Protein AF-0000000075589492 (afdb_homodimer)

InterPro domains:
  IPR001387 Cro/C1-type, helix-turn-helix domain [PF01381] (31-61)
  IPR001387 Cro/C1-type, helix-turn-helix domain [PS50943] (31-60)
  IPR001387 Cro/C1-type, helix-turn-helix domain [cd00093] (25-60)
  IPR010982 Lambda repressor-like, DNA-binding domain superfamily [G3DSA:1.10.260.40] (24-136)
  IPR010982 Lambda repressor-like, DNA-binding domain superfamily [SSF47413] (14-67)

Secondary structure (DSSP, 8-state):
-HHHHHHHHHHHHHHHTPPPHHHHHHHHHHHHHHTT--HHHHHHHHTS-HHHHHHHHTT---BHHHHHHHHHHHHTTB-HHHHT-TT--TTT---B--HHHHHHHHHHHHHHHHHHHHHHHHHHHHHHHHHHHHHHHH-/-HHHHHHHHHHHHHHHTPPPHHHHHHHHHHHHHHTT--HHHHHHHHTS-HHHHHHHHTT---BHHHHHHHHHHHHTTB-HHHHT-TT--TTT---B--HHHHHHHHHHHHHHHHHHHHHHHHHHHHHHHHHHHHHHHH-

pLDDT: mean 76.6, std 16.93, range [49.41, 98.06]

Sequence (278 aa):
MANLNHKMELKKRKNITTFDQNEFGRRCETIRKKLCLTQTELARELGTTQHMISKIENGNPVLSKLLLSLLFFFSKSVSLDKFFDPNFDLLKDDIVTNTSSLNSIVKAKMKLLKEETDKILNDTRKNIAQQIDDATTLLMANLNHKMELKKRKNITTFDQNEFGRRCETIRKKLCLTQTELARELGTTQHMISKIENGNPVLSKLLLSLLFFFSKSVSLDKFFDPNFDLLKDDIVTNTSSLNSIVKAKMKLLKEETDKILNDTRKNIAQQIDDATTLL

Foldseek 3Di:
DVVVVVVVVCVVVVVVPDDQQQLLLCLLVLLCVVLVHDLQRLCVVQVHHSVVNVCSNRSHDDDVSSVVSSVVVSVVFFPVVLSRPPPNDSVPDPGGPDVPSSCVSVVVVVVVVVVVVVVVVVVVVVVVVVVVVVVVVVD/DVVVVVVVVCVVVVVVPDDQQQLLLCLLVLLCVLLVHDLQRLCVVQVHHSVVNVCSNRSHDDDVSSVVSSVVVSVVFFPVVLSPDPPNDSVPDPGGPDVPSSCVSVVVVVVVVVVVVVVVVVVVVVVVVVVVVVVVVVD

Nearest PDB structures (foldseek):
  4pu8-assembly1_B  TM=8.958E-01  e=2.833E-03  Shewanella oneidensis MR-1
  4pu7-assembly1_B  TM=9.104E-01  e=3.795E-03  Shewanella oneidensis MR-1
  4pu8-assembly1_A  TM=8.767E-01  e=3.185E-03  Shewanella oneidensis MR-1
  4pu4-assembly1_C  TM=9.138E-01  e=5.084E-03  Shewanella oneidensis MR-1
  3f52-assembly1_E  TM=8.425E-01  e=1.087E-02  Corynebacterium glutamicum

Organism: NCBI:txid702438

Radius of gyration: 27.84 Å; Cα contacts (8 Å, |Δi|>4): 252; chains: 2; bounding box: 39×127×44 Å

Structure (mmCIF, N/CA/C/O backbone):
data_AF-0000000075589492-model_v1
#
loop_
_entity.id
_entity.type
_entity.pdbx_description
1 polymer 'HTH cro/C1-type domain-containing protein'
#
loop_
_atom_site.group_PDB
_atom_site.id
_atom_site.type_symbol
_atom_site.label_atom_id
_atom_site.label_alt_id
_atom_site.label_comp_id
_atom_site.label_asym_id
_atom_site.label_entity_id
_atom_site.label_seq_id
_atom_site.pdbx_PDB_ins_code
_atom_site.Cartn_x
_atom_site.Cartn_y
_atom_site.Cartn_z
_atom_site.occupancy
_atom_site.B_iso_or_equiv
_atom_site.auth_seq_id
_atom_site.auth_comp_id
_atom_site.auth_asym_id
_atom_site.auth_atom_id
_atom_site.pdbx_PDB_model_num
ATOM 1 N N . MET A 1 1 ? -21.453 28.484 -7.238 1 50.84 1 MET A N 1
ATOM 2 C CA . MET A 1 1 ? -20.406 28.484 -8.258 1 50.84 1 MET A CA 1
ATOM 3 C C . MET A 1 1 ? -19.047 28.172 -7.637 1 50.84 1 MET A C 1
ATOM 5 O O . MET A 1 1 ? -18.219 27.484 -8.25 1 50.84 1 MET A O 1
ATOM 9 N N . ALA A 1 2 ? -18.75 28.75 -6.469 1 55.78 2 ALA A N 1
ATOM 10 C CA . ALA A 1 2 ? -17.5 28.547 -5.746 1 55.78 2 ALA A CA 1
ATOM 11 C C . ALA A 1 2 ? -17.344 27.078 -5.32 1 55.78 2 ALA A C 1
ATOM 13 O O . ALA A 1 2 ? -16.25 26.516 -5.395 1 55.78 2 ALA A O 1
ATOM 14 N N . ASN A 1 3 ? -18.391 26.469 -5.102 1 58.38 3 ASN A N 1
ATOM 15 C CA . ASN A 1 3 ? -18.406 25.094 -4.625 1 58.38 3 ASN A CA 1
ATOM 16 C C . ASN A 1 3 ? -18.078 24.109 -5.746 1 58.38 3 ASN A C 1
ATOM 18 O O . ASN A 1 3 ? -17.391 23.109 -5.52 1 58.38 3 ASN A O 1
ATOM 22 N N . LEU A 1 4 ? -18.609 24.562 -6.867 1 56.66 4 LEU A N 1
ATOM 23 C CA . LEU A 1 4 ? -18.344 23.719 -8.023 1 56.66 4 LEU A CA 1
ATOM 24 C C . LEU A 1 4 ? -16.859 23.766 -8.398 1 56.66 4 LEU A C 1
ATOM 26 O O . LEU A 1 4 ? -16.266 22.719 -8.711 1 56.66 4 LEU A O 1
ATOM 30 N N . ASN A 1 5 ? -16.344 24.938 -8.477 1 54.31 5 ASN A N 1
ATOM 31 C CA . ASN A 1 5 ? -14.922 25.125 -8.797 1 54.31 5 ASN A CA 1
ATOM 32 C C . ASN A 1 5 ? -14.023 24.406 -7.793 1 54.31 5 ASN A C 1
ATOM 34 O O . ASN A 1 5 ? -13.023 23.797 -8.18 1 54.31 5 ASN A O 1
ATOM 38 N N . HIS A 1 6 ? -14.477 24.562 -6.559 1 54.97 6 HIS A N 1
ATOM 39 C CA . HIS A 1 6 ? -13.742 23.859 -5.508 1 54.97 6 HIS A CA 1
ATOM 40 C C . HIS A 1 6 ? -13.82 22.344 -5.707 1 54.97 6 HIS A C 1
ATOM 42 O O . HIS A 1 6 ? -12.828 21.641 -5.52 1 54.97 6 HIS A O 1
ATOM 48 N N . LYS A 1 7 ? -14.969 22.062 -6.129 1 55.88 7 LYS A N 1
ATOM 49 C CA . LYS A 1 7 ? -15.18 20.641 -6.422 1 55.88 7 LYS A CA 1
ATOM 50 C C . LYS A 1 7 ? -14.336 20.203 -7.613 1 55.88 7 LYS A C 1
ATOM 52 O O . LYS A 1 7 ? -13.758 19.109 -7.598 1 55.88 7 LYS A O 1
ATOM 57 N N . MET A 1 8 ? -14.398 21.062 -8.617 1 54.97 8 MET A N 1
ATOM 58 C CA . MET A 1 8 ? -13.641 20.734 -9.82 1 54.97 8 MET A CA 1
ATOM 59 C C . MET A 1 8 ? -12.141 20.734 -9.539 1 54.97 8 MET A C 1
ATOM 61 O O . MET A 1 8 ? -11.406 19.906 -10.078 1 54.97 8 MET A O 1
ATOM 65 N N . GLU A 1 9 ? -11.688 21.656 -8.898 1 52.5 9 GLU A N 1
ATOM 66 C CA . GLU A 1 9 ? -10.273 21.734 -8.516 1 52.5 9 GLU A CA 1
ATOM 67 C C . GLU A 1 9 ? -9.875 20.547 -7.652 1 52.5 9 GLU A C 1
ATOM 69 O O . GLU A 1 9 ? -8.781 20 -7.812 1 52.5 9 GLU A O 1
ATOM 74 N N . LEU A 1 10 ? -10.75 20.266 -6.867 1 53.69 10 LEU A N 1
ATOM 75 C CA . LEU A 1 10 ? -10.531 19.094 -6.027 1 53.69 10 LEU A CA 1
ATOM 76 C C . LEU A 1 10 ? -10.43 17.828 -6.879 1 53.69 10 LEU A C 1
ATOM 78 O O . LEU A 1 10 ? -9.602 16.969 -6.605 1 53.69 10 LEU A O 1
ATOM 82 N N . LYS A 1 11 ? -11.445 17.969 -7.773 1 53.91 11 LYS A N 1
ATOM 83 C CA . LYS A 1 11 ? -11.438 16.828 -8.695 1 53.91 11 LYS A CA 1
ATOM 84 C C . LYS A 1 11 ? -10.102 16.719 -9.422 1 53.91 11 LYS A C 1
ATOM 86 O O . LYS A 1 11 ? -9.57 15.617 -9.586 1 53.91 11 LYS A O 1
ATOM 91 N N . LYS A 1 12 ? -9.672 17.75 -9.922 1 50.75 12 LYS A N 1
ATOM 92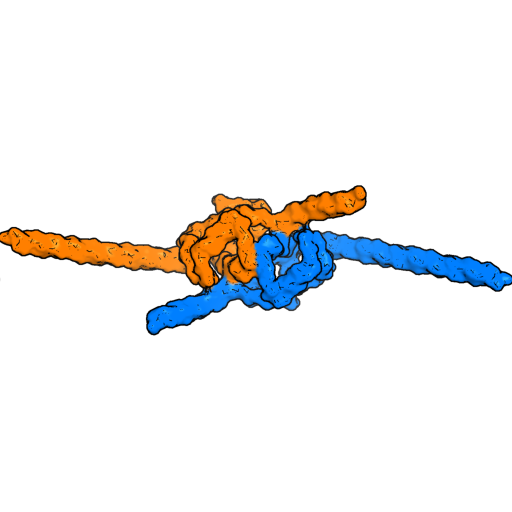 C CA . LYS A 1 12 ? -8.414 17.797 -10.664 1 50.75 12 LYS A CA 1
ATOM 93 C C . LYS A 1 12 ? -7.234 17.406 -9.773 1 50.75 12 LYS A C 1
ATOM 95 O O . LYS A 1 12 ? -6.27 16.797 -10.242 1 50.75 12 LYS A O 1
ATOM 100 N N . ARG A 1 13 ? -7.191 17.938 -8.711 1 49.84 13 ARG A N 1
ATOM 101 C CA . ARG A 1 13 ? -6.152 17.609 -7.742 1 49.84 13 ARG A CA 1
ATOM 102 C C . ARG A 1 13 ? -6.246 16.141 -7.332 1 49.84 13 ARG A C 1
ATOM 104 O O . ARG A 1 13 ? -5.234 15.516 -6.996 1 49.84 13 ARG A O 1
ATOM 111 N N . LYS A 1 14 ? -7.445 15.781 -7.254 1 53.47 14 LYS A N 1
ATOM 112 C CA . LYS A 1 14 ? -7.754 14.391 -6.941 1 53.47 14 LYS A CA 1
ATOM 113 C C . LYS A 1 14 ? -7.062 13.438 -7.918 1 53.47 14 LYS A C 1
ATOM 115 O O . LYS A 1 14 ? -6.566 12.383 -7.52 1 53.47 14 LYS A O 1
ATOM 120 N N . ASN A 1 15 ? -7.039 13.953 -9.227 1 54.28 15 ASN A N 1
ATOM 121 C CA . ASN A 1 15 ? -6.512 13.07 -10.266 1 54.28 15 ASN A CA 1
ATOM 122 C C . ASN A 1 15 ? -5 12.898 -10.133 1 54.28 15 ASN A C 1
ATOM 124 O O . ASN A 1 15 ? -4.461 11.836 -10.469 1 54.28 15 ASN A O 1
ATOM 128 N N . ILE A 1 16 ? -4.406 13.828 -9.523 1 55.94 16 ILE A N 1
ATOM 129 C CA . ILE A 1 16 ? -2.949 13.844 -9.586 1 55.94 16 ILE A CA 1
ATOM 130 C C . ILE A 1 16 ? -2.377 12.984 -8.461 1 55.94 16 ILE A C 1
ATOM 132 O O . ILE A 1 16 ? -1.359 12.312 -8.641 1 55.94 16 ILE A O 1
ATOM 136 N N . THR A 1 17 ? -3.166 12.812 -7.438 1 65.06 17 THR A N 1
ATOM 137 C CA . THR A 1 17 ? -2.561 12.133 -6.301 1 65.06 17 THR A CA 1
ATOM 138 C C . THR A 1 17 ? -3.121 10.719 -6.156 1 65.06 17 THR A C 1
ATOM 140 O O . THR A 1 17 ? -2.814 10.016 -5.191 1 65.06 17 THR A O 1
ATOM 143 N N . THR A 1 18 ? -3.842 10.398 -7.266 1 79.5 18 THR A N 1
ATOM 144 C CA . THR A 1 18 ? -4.453 9.086 -7.156 1 79.5 18 THR A CA 1
ATOM 145 C C . THR A 1 18 ? -3.672 8.055 -7.969 1 79.5 18 THR A C 1
ATOM 147 O O . THR A 1 18 ? -3.078 8.391 -8.992 1 79.5 18 THR A O 1
ATOM 150 N N . PHE A 1 19 ? -3.508 6.922 -7.461 1 85.06 19 PHE A N 1
ATOM 151 C CA . PHE A 1 19 ? -2.883 5.805 -8.156 1 85.06 19 PHE A CA 1
ATOM 152 C C . PHE A 1 19 ? -3.936 4.902 -8.789 1 85.06 19 PHE A C 1
ATOM 154 O O . PHE A 1 19 ? -4.863 4.453 -8.109 1 85.06 19 PHE A O 1
ATOM 161 N N . ASP A 1 20 ? -3.865 4.723 -10.094 1 89.81 20 ASP A N 1
ATOM 162 C CA . ASP A 1 20 ? -4.844 3.918 -10.82 1 89.81 20 ASP A CA 1
ATOM 163 C C . ASP A 1 20 ? -4.836 2.473 -10.328 1 89.81 20 ASP A C 1
ATOM 165 O O . ASP A 1 20 ? -3.822 1.778 -10.438 1 89.81 20 ASP A O 1
ATOM 169 N N . GLN A 1 21 ? -5.941 1.988 -9.891 1 93.5 21 GLN A N 1
ATOM 170 C CA . GLN A 1 21 ? -6.043 0.665 -9.289 1 93.5 21 GLN A CA 1
ATOM 171 C C . GLN A 1 21 ? -5.832 -0.432 -10.328 1 93.5 21 GLN A C 1
ATOM 173 O O . GLN A 1 21 ? -5.285 -1.491 -10.016 1 93.5 21 GLN A O 1
ATOM 178 N N . ASN A 1 22 ? -6.289 -0.177 -11.531 1 94.06 22 ASN A N 1
ATOM 179 C CA . ASN A 1 22 ? -6.074 -1.16 -12.586 1 94.06 22 ASN A CA 1
ATOM 180 C C . ASN A 1 22 ? -4.594 -1.308 -12.922 1 94.06 22 ASN A C 1
ATOM 182 O O . ASN A 1 22 ? -4.113 -2.42 -13.148 1 94.06 22 ASN A O 1
ATOM 186 N N . GLU A 1 23 ? -3.965 -0.166 -12.969 1 92.62 23 GLU A N 1
ATOM 187 C CA . GLU A 1 23 ? -2.523 -0.201 -13.203 1 92.62 23 GLU A CA 1
ATOM 188 C C . GLU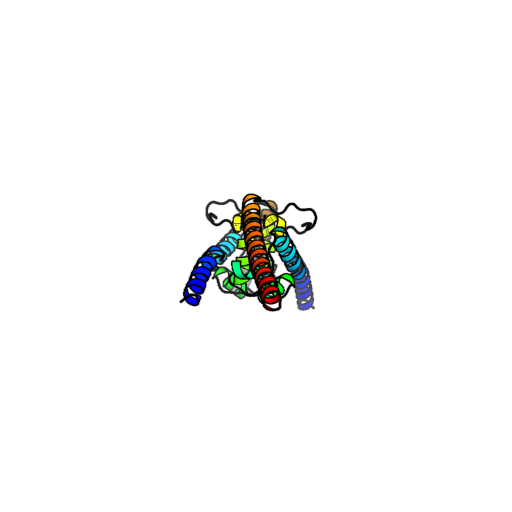 A 1 23 ? -1.801 -0.919 -12.062 1 92.62 23 GLU A C 1
ATOM 190 O O . GLU A 1 23 ? -0.9 -1.727 -12.305 1 92.62 23 GLU A O 1
ATOM 195 N N . PHE A 1 24 ? -2.221 -0.649 -10.906 1 95.06 24 PHE A N 1
ATOM 196 C CA . PHE A 1 24 ? -1.654 -1.33 -9.75 1 95.06 24 PHE A CA 1
ATOM 197 C C . PHE A 1 24 ? -1.825 -2.84 -9.867 1 95.06 24 PHE A C 1
ATOM 199 O O . PHE A 1 24 ? -0.879 -3.598 -9.641 1 95.06 24 PHE A O 1
ATOM 206 N N . GLY A 1 25 ? -3.008 -3.174 -10.195 1 96.56 25 GLY A N 1
ATOM 207 C CA . GLY A 1 25 ? -3.307 -4.59 -10.352 1 96.56 25 GLY A CA 1
ATOM 208 C C . GLY A 1 25 ? -2.441 -5.27 -11.398 1 96.56 25 GLY A C 1
ATOM 209 O O . GLY A 1 25 ? -1.928 -6.367 -11.164 1 96.56 25 GLY A O 1
ATOM 210 N N . ARG A 1 26 ? -2.264 -4.676 -12.508 1 93.56 26 ARG A N 1
ATOM 211 C CA . ARG A 1 26 ? -1.434 -5.219 -13.578 1 93.56 26 ARG A CA 1
ATOM 212 C C . ARG A 1 26 ? 0.012 -5.379 -13.125 1 93.56 26 ARG A C 1
ATOM 214 O O . ARG A 1 26 ? 0.662 -6.379 -13.438 1 93.56 26 ARG A O 1
ATOM 221 N N . ARG A 1 27 ? 0.459 -4.43 -12.398 1 93.62 27 ARG A N 1
ATOM 222 C CA . ARG A 1 27 ? 1.818 -4.504 -11.875 1 93.62 27 ARG A CA 1
ATOM 223 C C . ARG A 1 27 ? 1.968 -5.664 -10.898 1 93.62 27 ARG A C 1
ATOM 225 O O . ARG A 1 27 ? 2.977 -6.371 -10.914 1 93.62 27 ARG A O 1
ATOM 232 N N . CYS A 1 28 ? 0.964 -5.844 -10.062 1 96 28 CYS A N 1
ATOM 233 C CA . CYS A 1 28 ? 0.981 -6.953 -9.109 1 96 28 CYS A CA 1
ATOM 234 C C . CYS A 1 28 ? 1.054 -8.289 -9.844 1 96 28 CYS A C 1
ATOM 236 O O . CYS A 1 28 ? 1.83 -9.164 -9.461 1 96 28 CYS A O 1
ATOM 238 N N . GLU A 1 29 ? 0.257 -8.359 -10.852 1 94.56 29 GLU A N 1
ATOM 239 C CA . GLU A 1 29 ? 0.264 -9.578 -11.648 1 94.56 29 GLU A CA 1
ATOM 240 C C . GLU A 1 29 ? 1.639 -9.828 -12.266 1 94.56 29 GLU A C 1
ATOM 242 O O . GLU A 1 29 ? 2.148 -10.945 -12.227 1 94.56 29 GLU A O 1
ATOM 247 N N . THR A 1 30 ? 2.197 -8.836 -12.805 1 90.81 30 THR A N 1
ATOM 248 C CA . THR A 1 30 ? 3.508 -8.93 -13.438 1 90.81 30 THR A CA 1
ATOM 249 C C . THR A 1 30 ? 4.562 -9.398 -12.438 1 90.81 30 THR A C 1
ATOM 251 O O . THR A 1 30 ? 5.352 -10.297 -12.734 1 90.81 30 THR A O 1
ATOM 254 N N . ILE A 1 31 ? 4.57 -8.852 -11.281 1 90.5 31 ILE A N 1
ATOM 255 C CA . ILE A 1 31 ? 5.547 -9.203 -10.25 1 90.5 31 ILE A CA 1
ATOM 256 C C . ILE A 1 31 ? 5.328 -10.648 -9.805 1 90.5 31 ILE A C 1
ATOM 258 O O . ILE A 1 31 ? 6.289 -11.406 -9.664 1 90.5 31 ILE A O 1
ATOM 262 N N . ARG A 1 32 ? 4.043 -10.914 -9.539 1 92.81 32 ARG A N 1
ATOM 263 C CA . ARG A 1 32 ? 3.74 -12.281 -9.148 1 92.81 32 ARG A CA 1
ATOM 264 C C . ARG A 1 32 ? 4.316 -13.281 -10.148 1 92.81 32 ARG A C 1
ATOM 266 O O . ARG A 1 32 ? 4.945 -14.266 -9.758 1 92.81 32 ARG A O 1
ATOM 273 N N . LYS A 1 33 ? 4.078 -12.977 -11.422 1 90.25 33 LYS A N 1
ATOM 274 C CA . LYS A 1 33 ? 4.535 -13.859 -12.484 1 90.25 33 LYS A CA 1
ATOM 275 C C . LYS A 1 33 ? 6.062 -13.898 -12.555 1 90.25 33 LYS A C 1
ATOM 277 O O . LYS A 1 33 ? 6.652 -14.953 -12.773 1 90.25 33 LYS A O 1
ATOM 282 N N . LYS A 1 34 ? 6.691 -12.781 -12.406 1 84 34 LYS A N 1
ATOM 283 C CA . LYS A 1 34 ? 8.148 -12.711 -12.398 1 84 34 LYS A CA 1
ATOM 284 C C . LYS A 1 34 ? 8.727 -13.523 -11.242 1 84 34 LYS A C 1
ATOM 286 O O . LYS A 1 34 ? 9.828 -14.078 -11.359 1 84 34 LYS A O 1
ATOM 291 N N . LEU A 1 35 ? 7.977 -13.602 -10.18 1 85 35 LEU A N 1
ATOM 292 C CA . LEU A 1 35 ? 8.383 -14.391 -9.023 1 85 35 LEU A CA 1
ATOM 293 C C . LEU A 1 35 ? 7.984 -15.852 -9.18 1 85 35 LEU A C 1
ATOM 295 O O . LEU A 1 35 ? 8.125 -16.641 -8.25 1 85 35 LEU A O 1
ATOM 299 N N . CYS A 1 36 ? 7.305 -16.125 -10.344 1 88.19 36 CYS A N 1
ATOM 300 C CA . CYS A 1 36 ? 6.91 -17.469 -10.727 1 88.19 36 CYS A CA 1
ATOM 301 C C . CYS A 1 36 ? 5.867 -18.031 -9.766 1 88.19 36 CYS A C 1
ATOM 303 O O . CYS A 1 36 ? 5.91 -19.219 -9.414 1 88.19 36 CYS A O 1
ATOM 305 N N . LEU A 1 37 ? 5.02 -17.234 -9.328 1 89.62 37 LEU A N 1
ATOM 306 C CA . LEU A 1 37 ? 3.943 -17.641 -8.43 1 89.62 37 LEU A CA 1
ATOM 307 C C . LEU A 1 37 ? 2.604 -17.641 -9.156 1 89.62 37 LEU A C 1
ATOM 309 O O . LEU A 1 37 ? 2.328 -16.75 -9.961 1 89.62 37 LEU A O 1
ATOM 313 N N . THR A 1 38 ? 1.859 -18.641 -8.867 1 93.12 38 THR A N 1
ATOM 314 C CA . THR A 1 38 ? 0.452 -18.594 -9.25 1 93.12 38 THR A CA 1
ATOM 315 C C . THR A 1 38 ? -0.347 -17.734 -8.273 1 93.12 38 THR A C 1
ATOM 317 O O . THR A 1 38 ? 0.156 -17.359 -7.207 1 93.12 38 THR A O 1
ATOM 320 N N . GLN A 1 39 ? -1.527 -17.438 -8.672 1 95.44 39 GLN A N 1
ATOM 321 C CA . GLN A 1 39 ? -2.385 -16.703 -7.75 1 95.44 39 GLN A CA 1
ATOM 322 C C . GLN A 1 39 ? -2.619 -17.484 -6.465 1 95.44 39 GLN A C 1
ATOM 324 O O . GLN A 1 39 ? -2.625 -16.922 -5.371 1 95.44 39 GLN A O 1
ATOM 329 N N . THR A 1 40 ? -2.83 -18.766 -6.633 1 94.62 40 THR A N 1
ATOM 330 C CA . THR A 1 40 ? -3.08 -19.656 -5.496 1 94.62 40 THR A CA 1
ATOM 331 C C . THR A 1 40 ? -1.873 -19.688 -4.562 1 94.62 40 THR A C 1
ATOM 333 O O . THR A 1 40 ? -2.023 -19.609 -3.344 1 94.62 40 THR A O 1
ATOM 336 N N . GLU A 1 41 ? -0.721 -19.781 -5.133 1 90.44 41 GLU A N 1
ATOM 337 C CA . GLU A 1 41 ? 0.501 -19.812 -4.336 1 90.44 41 GLU A CA 1
ATOM 338 C C . GLU A 1 41 ? 0.716 -18.5 -3.6 1 90.44 41 GLU A C 1
ATOM 340 O O . GLU A 1 41 ? 1.083 -18.484 -2.422 1 90.44 41 GLU A O 1
ATOM 345 N N . LEU A 1 42 ? 0.532 -17.453 -4.23 1 94.12 42 LEU A N 1
ATOM 346 C CA . LEU A 1 42 ? 0.651 -16.141 -3.59 1 94.12 42 LEU A CA 1
ATOM 347 C C . LEU A 1 42 ? -0.366 -16 -2.465 1 94.12 42 LEU A C 1
ATOM 349 O O . LEU A 1 42 ? -0.043 -15.477 -1.396 1 94.12 42 LEU A O 1
ATOM 353 N N . ALA A 1 43 ? -1.603 -16.406 -2.707 1 95.44 43 ALA A N 1
ATOM 354 C CA . ALA A 1 43 ? -2.654 -16.359 -1.694 1 95.44 43 ALA A CA 1
ATOM 355 C C . ALA A 1 43 ? -2.238 -17.125 -0.438 1 95.44 43 ALA A C 1
ATOM 357 O O . ALA A 1 43 ? -2.471 -16.656 0.681 1 95.44 43 ALA A O 1
ATOM 358 N N . ARG A 1 44 ? -1.634 -18.188 -0.66 1 92.44 44 ARG A N 1
ATOM 359 C CA . ARG A 1 44 ? -1.157 -19 0.455 1 92.44 44 ARG A CA 1
ATOM 360 C C . ARG A 1 44 ? -0.094 -18.266 1.258 1 92.44 44 ARG A C 1
ATOM 362 O O . ARG A 1 44 ? -0.133 -18.25 2.49 1 92.44 44 ARG A O 1
ATOM 369 N N . GLU A 1 45 ? 0.847 -17.672 0.564 1 88.25 45 GLU A N 1
ATOM 370 C CA . GLU A 1 45 ? 1.9 -16.906 1.225 1 88.25 45 GLU A CA 1
ATOM 371 C C . GLU A 1 45 ? 1.316 -15.781 2.074 1 88.25 45 GLU A C 1
ATOM 373 O O . GLU A 1 45 ? 1.861 -15.445 3.129 1 88.25 45 GLU A O 1
ATOM 378 N N . LEU A 1 46 ? 0.209 -15.258 1.629 1 93.81 46 LEU A N 1
ATOM 379 C CA . LEU A 1 46 ? -0.359 -14.078 2.27 1 93.81 46 LEU A CA 1
ATOM 380 C C . LEU A 1 46 ? -1.479 -14.469 3.229 1 93.81 46 LEU A C 1
ATOM 382 O O . LEU A 1 46 ? -2.062 -13.602 3.889 1 93.81 46 LEU A O 1
ATOM 386 N N . GLY A 1 47 ? -1.793 -15.742 3.25 1 93.25 47 GLY A N 1
ATOM 387 C CA . GLY A 1 47 ? -2.861 -16.203 4.121 1 93.25 47 GLY A CA 1
ATOM 388 C C . GLY A 1 47 ? -4.234 -15.727 3.691 1 93.25 47 GLY A C 1
ATOM 389 O O . GLY A 1 47 ? -5.047 -15.336 4.527 1 93.25 47 GLY A O 1
ATOM 390 N N . THR A 1 48 ? -4.414 -15.656 2.482 1 95.56 48 THR A N 1
ATOM 391 C CA . THR A 1 48 ? -5.688 -15.219 1.915 1 95.56 48 THR A CA 1
ATOM 392 C C . THR A 1 48 ? -6.164 -16.188 0.844 1 95.56 48 THR A C 1
ATOM 394 O O . THR A 1 48 ? -5.676 -17.328 0.763 1 95.56 48 THR A O 1
ATOM 397 N N . THR A 1 49 ? -7.168 -15.836 0.097 1 96.81 49 THR A N 1
ATOM 398 C CA . THR A 1 49 ? -7.719 -16.719 -0.926 1 96.81 49 THR A CA 1
ATOM 399 C C . THR A 1 49 ? -7.293 -16.266 -2.318 1 96.81 49 THR A C 1
ATOM 401 O O . THR A 1 49 ? -6.965 -15.094 -2.521 1 96.81 49 THR A O 1
ATOM 404 N N . GLN A 1 50 ? -7.293 -17.234 -3.205 1 96.44 50 GLN A N 1
ATOM 405 C CA . GLN A 1 50 ? -7.004 -16.922 -4.602 1 96.44 50 GLN A CA 1
ATOM 406 C C . GLN A 1 50 ? -7.926 -15.828 -5.125 1 96.44 50 GLN A C 1
ATOM 408 O O . GLN A 1 50 ? -7.5 -14.977 -5.902 1 96.44 50 GLN A O 1
ATOM 413 N N . HIS A 1 51 ? -9.133 -15.867 -4.691 1 98.06 51 HIS A N 1
ATOM 414 C CA . HIS A 1 51 ? -10.125 -14.883 -5.117 1 98.06 51 HIS A CA 1
ATOM 415 C C . HIS A 1 51 ? -9.68 -13.469 -4.762 1 98.06 51 HIS A C 1
ATOM 417 O O . HIS A 1 51 ? -9.844 -12.547 -5.559 1 98.06 51 HIS A O 1
ATOM 423 N N . MET A 1 52 ? -9.133 -13.281 -3.6 1 97.94 52 MET A N 1
ATOM 424 C CA . MET A 1 52 ? -8.695 -11.961 -3.141 1 97.94 52 MET A CA 1
ATOM 425 C C . MET A 1 52 ? -7.523 -11.453 -3.979 1 97.94 52 MET A C 1
ATOM 427 O O . MET A 1 52 ? -7.434 -10.258 -4.27 1 97.94 52 MET A O 1
ATOM 431 N N . ILE A 1 53 ? -6.648 -12.367 -4.336 1 97.94 53 ILE A N 1
ATOM 432 C CA . ILE A 1 53 ? -5.523 -12.008 -5.191 1 97.94 53 ILE A CA 1
ATOM 433 C C . ILE A 1 53 ? -6.039 -11.562 -6.559 1 97.94 53 ILE A C 1
ATOM 435 O O . ILE A 1 53 ? -5.602 -10.539 -7.09 1 97.94 53 ILE A O 1
ATOM 439 N N . SER A 1 54 ? -6.934 -12.312 -7.082 1 97.88 54 SER A N 1
ATOM 440 C CA . SER A 1 54 ? -7.539 -11.961 -8.367 1 97.88 54 SER A CA 1
ATOM 441 C C . SER A 1 54 ? -8.195 -10.586 -8.312 1 97.88 54 SER A C 1
ATOM 443 O O . SER A 1 54 ? -8.086 -9.805 -9.258 1 97.88 54 SER A O 1
ATOM 445 N N . LYS A 1 55 ? -8.867 -10.297 -7.191 1 98.06 55 LYS A N 1
ATOM 446 C CA . LYS A 1 55 ? -9.5 -8.992 -7.004 1 98.06 55 LYS A CA 1
ATOM 447 C C . LYS A 1 55 ? -8.484 -7.867 -7.109 1 98.06 55 LYS A C 1
ATOM 449 O O . LYS A 1 55 ? -8.719 -6.875 -7.805 1 98.06 55 LYS A O 1
ATOM 454 N N . ILE A 1 56 ? -7.434 -8.023 -6.492 1 97.69 56 ILE A N 1
ATOM 455 C CA . ILE A 1 56 ? -6.375 -7.016 -6.496 1 97.69 56 ILE A CA 1
ATOM 456 C C . ILE A 1 56 ? -5.848 -6.824 -7.914 1 97.69 56 ILE A C 1
ATOM 458 O O . ILE A 1 56 ? -5.754 -5.699 -8.406 1 97.69 56 ILE A O 1
ATOM 462 N N . GLU A 1 57 ? -5.562 -7.965 -8.547 1 97.88 57 GLU A N 1
ATOM 463 C CA . GLU A 1 57 ? -4.922 -7.918 -9.859 1 97.88 57 GLU A CA 1
ATOM 464 C C . GLU A 1 57 ? -5.867 -7.344 -10.914 1 97.88 57 GLU A C 1
ATOM 466 O O . GLU A 1 57 ? -5.422 -6.867 -11.961 1 97.88 57 GLU A O 1
ATOM 471 N N . ASN A 1 58 ? -7.168 -7.395 -10.586 1 97.44 58 ASN A N 1
ATOM 472 C CA . ASN A 1 58 ? -8.164 -6.848 -11.5 1 97.44 58 ASN A CA 1
ATOM 473 C C . ASN A 1 58 ? -8.562 -5.426 -11.109 1 97.44 58 ASN A C 1
ATOM 475 O O . ASN A 1 58 ? -9.539 -4.887 -11.633 1 97.44 58 ASN A O 1
ATOM 479 N N . GLY A 1 59 ? -7.945 -4.871 -10.141 1 96.81 59 GLY A N 1
ATOM 480 C CA . GLY A 1 59 ? -8.148 -3.479 -9.781 1 96.81 59 GLY A CA 1
ATOM 481 C C . GLY A 1 59 ? -9.328 -3.268 -8.852 1 96.81 59 GLY A C 1
ATOM 482 O O . GLY A 1 59 ? -9.82 -2.146 -8.703 1 96.81 59 GLY A O 1
ATOM 483 N N . ASN A 1 60 ? -9.859 -4.348 -8.258 1 97.12 60 ASN A N 1
ATOM 484 C CA . ASN A 1 60 ? -10.977 -4.234 -7.324 1 97.12 60 ASN A CA 1
ATOM 485 C C . ASN A 1 60 ? -10.492 -3.91 -5.91 1 97.12 60 ASN A C 1
ATOM 487 O O . ASN A 1 60 ? -9.406 -4.324 -5.512 1 97.12 60 ASN A O 1
ATOM 491 N N . PRO A 1 61 ? -11.305 -3.223 -5.207 1 95.25 61 PRO A N 1
ATOM 492 C CA . PRO A 1 61 ? -10.883 -2.799 -3.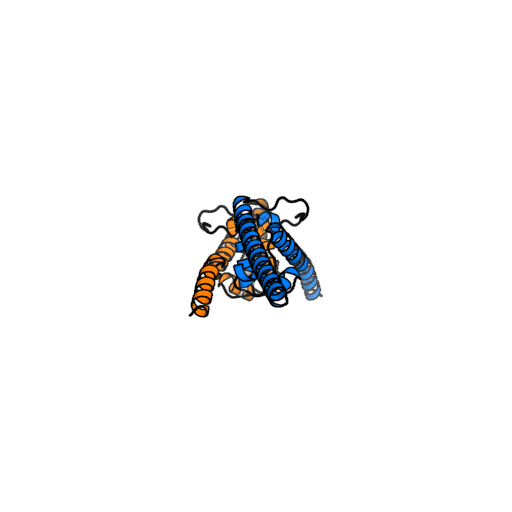869 1 95.25 61 PRO A CA 1
ATOM 493 C C . PRO A 1 61 ? -10.828 -3.955 -2.875 1 95.25 61 PRO A C 1
ATOM 495 O O . PRO A 1 61 ? -11.664 -4.859 -2.924 1 95.25 61 PRO A O 1
ATOM 498 N N . VAL A 1 62 ? -9.883 -3.928 -2.025 1 96.75 62 VAL A N 1
ATOM 499 C CA . VAL A 1 62 ? -9.742 -4.832 -0.889 1 96.75 62 VAL A CA 1
ATOM 500 C C . VAL A 1 62 ? -9.43 -4.031 0.373 1 96.75 62 VAL A C 1
ATOM 502 O O . VAL A 1 62 ? -9.242 -2.812 0.312 1 96.75 62 VAL A O 1
ATOM 505 N N . LEU A 1 63 ? -9.398 -4.672 1.458 1 96.06 63 LEU A N 1
ATOM 506 C CA . LEU A 1 63 ? -9.016 -4.008 2.697 1 96.06 63 LEU A CA 1
ATOM 507 C C . LEU A 1 63 ? -7.512 -3.748 2.734 1 96.06 63 LEU A C 1
ATOM 509 O O . LEU A 1 63 ? -6.73 -4.543 2.211 1 96.06 63 LEU A O 1
ATOM 513 N N . SER A 1 64 ? -7.172 -2.74 3.436 1 95.31 64 SER A N 1
ATOM 514 C CA . SER A 1 64 ? -5.789 -2.271 3.451 1 95.31 64 SER A CA 1
ATOM 515 C C . SER A 1 64 ? -4.855 -3.324 4.043 1 95.31 64 SER A C 1
ATOM 517 O O . SER A 1 64 ? -3.695 -3.426 3.641 1 95.31 64 SER A O 1
ATOM 519 N N . LYS A 1 65 ? -5.367 -4.137 4.941 1 94.5 65 LYS A N 1
ATOM 520 C CA . LYS A 1 65 ? -4.523 -5.148 5.57 1 94.5 65 LYS A CA 1
ATOM 521 C C . LYS A 1 65 ? -3.926 -6.09 4.527 1 94.5 65 LYS A C 1
ATOM 523 O O . LYS A 1 65 ? -2.729 -6.379 4.562 1 94.5 65 LYS A O 1
ATOM 528 N N . LEU A 1 66 ? -4.734 -6.504 3.652 1 95.69 66 LEU A N 1
ATOM 529 C CA . LEU A 1 66 ? -4.266 -7.43 2.627 1 95.69 66 LEU A CA 1
ATOM 530 C C . LEU A 1 66 ? -3.289 -6.738 1.679 1 95.69 66 LEU A C 1
ATOM 532 O O . LEU A 1 66 ? -2.262 -7.316 1.311 1 95.69 66 LEU A O 1
ATOM 536 N N . LEU A 1 67 ? -3.576 -5.555 1.299 1 96.12 67 LEU A N 1
ATOM 537 C CA . LEU A 1 67 ? -2.701 -4.812 0.398 1 96.12 67 LEU A CA 1
ATOM 538 C C . LEU A 1 67 ? -1.327 -4.605 1.024 1 96.12 67 LEU A C 1
ATOM 540 O O . LEU A 1 67 ? -0.304 -4.75 0.35 1 96.12 67 LEU A O 1
ATOM 544 N N . LEU A 1 68 ? -1.347 -4.273 2.256 1 96.06 68 LEU A N 1
ATOM 545 C CA . LEU A 1 68 ? -0.087 -4.059 2.959 1 96.06 68 LEU A CA 1
ATOM 546 C C . LEU A 1 68 ? 0.735 -5.34 3.008 1 96.06 68 LEU A C 1
ATOM 548 O O . LEU A 1 68 ? 1.954 -5.309 2.822 1 96.06 68 LEU A O 1
ATOM 552 N N . SER A 1 69 ? 0.105 -6.418 3.277 1 95.06 69 SER A N 1
ATOM 553 C CA . SER A 1 69 ? 0.797 -7.703 3.293 1 95.06 69 SER A CA 1
ATOM 554 C C . SER A 1 69 ? 1.402 -8.023 1.931 1 95.06 69 SER A C 1
ATOM 556 O O . SER A 1 69 ? 2.527 -8.523 1.847 1 95.06 69 SER A O 1
ATOM 558 N N . LEU A 1 70 ? 0.65 -7.746 0.92 1 96.5 70 LEU A N 1
ATOM 559 C CA . LEU A 1 70 ? 1.12 -7.98 -0.44 1 96.5 70 LEU A CA 1
ATOM 560 C C . LEU A 1 70 ? 2.359 -7.145 -0.741 1 96.5 70 LEU A C 1
ATOM 562 O O . LEU A 1 70 ? 3.363 -7.668 -1.229 1 96.5 70 LEU A O 1
ATOM 566 N N . LEU A 1 71 ? 2.273 -5.875 -0.43 1 96.06 71 LEU A N 1
ATOM 567 C CA . LEU A 1 71 ? 3.381 -4.969 -0.706 1 96.06 71 LEU A CA 1
ATOM 568 C C . LEU A 1 71 ? 4.609 -5.344 0.116 1 96.06 71 LEU A C 1
ATOM 570 O O . LEU A 1 71 ? 5.738 -5.27 -0.375 1 96.06 71 LEU A O 1
ATOM 574 N N . PHE A 1 72 ? 4.379 -5.723 1.336 1 93.75 72 PHE A N 1
ATOM 575 C CA . PHE A 1 72 ? 5.477 -6.172 2.188 1 93.75 72 PHE A CA 1
ATOM 576 C C . PHE A 1 72 ? 6.141 -7.414 1.607 1 93.75 72 PHE A C 1
ATOM 578 O O . PHE A 1 72 ? 7.367 -7.508 1.568 1 93.75 72 PHE A O 1
ATOM 585 N N . PHE A 1 73 ? 5.371 -8.312 1.183 1 92.5 73 PHE A N 1
ATOM 586 C CA . PHE A 1 73 ? 5.891 -9.516 0.546 1 92.5 73 PHE A CA 1
ATOM 587 C C . PHE A 1 73 ? 6.727 -9.164 -0.676 1 92.5 73 PHE A C 1
ATOM 589 O O . PHE A 1 73 ? 7.848 -9.656 -0.831 1 92.5 73 PHE A O 1
ATOM 596 N N . PHE A 1 74 ? 6.223 -8.305 -1.536 1 92.75 74 PHE A N 1
ATOM 597 C CA . PHE A 1 74 ? 6.918 -7.891 -2.75 1 92.75 74 PHE A CA 1
ATOM 598 C C . PHE A 1 74 ? 8.211 -7.164 -2.41 1 92.75 74 PHE A C 1
ATOM 600 O O . PHE A 1 74 ? 9.211 -7.301 -3.121 1 92.75 74 PHE A O 1
ATOM 607 N N . SER A 1 75 ? 8.188 -6.438 -1.312 1 91.12 75 SER A N 1
ATOM 608 C CA . SER A 1 75 ? 9.328 -5.598 -0.952 1 91.12 75 SER A CA 1
ATOM 609 C C . SER A 1 75 ? 10.57 -6.441 -0.682 1 91.12 75 SER A C 1
ATOM 611 O O . SER A 1 75 ? 11.688 -5.926 -0.677 1 91.12 75 SER A O 1
ATOM 613 N N . LYS A 1 76 ? 10.398 -7.66 -0.491 1 87.44 76 LYS A N 1
ATOM 614 C CA . LYS A 1 76 ? 11.523 -8.555 -0.217 1 87.44 76 LYS A CA 1
ATOM 615 C C . LYS A 1 76 ? 12.297 -8.875 -1.492 1 87.44 76 LYS A C 1
ATOM 617 O O . LYS A 1 76 ? 13.453 -9.297 -1.433 1 87.44 76 LYS A O 1
ATOM 622 N N . SER A 1 77 ? 11.594 -8.648 -2.631 1 85.25 77 SER A N 1
ATOM 623 C CA . SER A 1 77 ? 12.219 -9.062 -3.881 1 85.25 77 SER A CA 1
ATOM 624 C C . SER A 1 77 ? 12.234 -7.926 -4.895 1 85.25 77 SER A C 1
ATOM 626 O O . SER A 1 77 ? 12.992 -7.965 -5.867 1 85.25 77 SER A O 1
ATOM 628 N N . VAL A 1 78 ? 11.391 -6.945 -4.688 1 87.19 78 VAL A N 1
ATOM 629 C CA . VAL A 1 78 ? 11.242 -5.879 -5.676 1 87.19 78 VAL A CA 1
ATOM 630 C C . VAL A 1 78 ? 11.344 -4.52 -4.988 1 87.19 78 VAL A C 1
ATOM 632 O O . VAL A 1 78 ? 10.93 -4.367 -3.836 1 87.19 78 VAL A O 1
ATOM 635 N N . SER A 1 79 ? 11.93 -3.604 -5.703 1 90.69 79 SER A N 1
ATOM 636 C CA . SER A 1 79 ? 11.945 -2.234 -5.203 1 90.69 79 SER A CA 1
ATOM 637 C C . SER A 1 79 ? 10.562 -1.599 -5.297 1 90.69 79 SER A C 1
ATOM 639 O O . SER A 1 79 ? 10 -1.481 -6.391 1 90.69 79 SER A O 1
ATOM 641 N N . LEU A 1 80 ? 10.039 -1.147 -4.18 1 93.25 80 LEU A N 1
ATOM 642 C CA . LEU A 1 80 ? 8.734 -0.491 -4.18 1 93.25 80 LEU A CA 1
ATOM 643 C C . LEU A 1 80 ? 8.836 0.916 -4.762 1 93.25 80 LEU A C 1
ATOM 645 O O . LEU A 1 80 ? 7.855 1.445 -5.289 1 93.25 80 LEU A O 1
ATOM 649 N N . ASP A 1 81 ? 10.008 1.505 -4.688 1 90.88 81 ASP A N 1
ATOM 650 C CA . ASP A 1 81 ? 10.227 2.777 -5.367 1 90.88 81 ASP A CA 1
ATOM 651 C C . ASP A 1 81 ? 9.992 2.643 -6.871 1 90.88 81 ASP A C 1
ATOM 653 O O . ASP A 1 81 ? 9.328 3.482 -7.48 1 90.88 81 ASP A O 1
ATOM 657 N N . LYS A 1 82 ? 10.5 1.576 -7.379 1 88.62 82 LYS A N 1
ATOM 658 C CA . LYS A 1 82 ? 10.312 1.318 -8.805 1 88.62 82 LYS A CA 1
ATOM 659 C C . LYS A 1 82 ? 8.867 0.924 -9.102 1 88.62 82 LYS A C 1
ATOM 661 O O . LYS A 1 82 ? 8.297 1.347 -10.109 1 88.62 82 LYS A O 1
ATOM 666 N N . PHE A 1 83 ? 8.336 0.214 -8.227 1 91.75 83 PHE A N 1
ATOM 667 C CA . PHE A 1 83 ? 6.961 -0.256 -8.383 1 91.75 83 PHE A CA 1
ATOM 668 C C . PHE A 1 83 ? 6 0.918 -8.508 1 91.75 83 PHE A C 1
ATOM 670 O O . PHE A 1 83 ? 5.074 0.883 -9.32 1 91.75 83 PHE A O 1
ATOM 677 N N . PHE A 1 84 ? 6.238 1.955 -7.754 1 92.19 84 PHE A N 1
ATOM 678 C CA . PHE A 1 84 ? 5.312 3.082 -7.723 1 92.19 84 PHE A CA 1
ATOM 679 C C . PHE A 1 84 ? 5.766 4.184 -8.672 1 92.19 84 PHE A C 1
ATOM 681 O O . PHE A 1 84 ? 5.125 5.23 -8.766 1 92.19 84 PHE A O 1
ATOM 688 N N . ASP A 1 85 ? 6.82 3.91 -9.344 1 88.31 85 ASP A N 1
ATOM 689 C CA . ASP A 1 85 ? 7.297 4.883 -10.328 1 88.31 85 ASP A CA 1
ATOM 690 C C . ASP A 1 85 ? 6.324 5 -11.5 1 88.31 85 ASP A C 1
ATOM 692 O O . ASP A 1 85 ? 5.961 3.996 -12.117 1 88.31 85 ASP A O 1
ATOM 696 N N . PRO A 1 86 ? 5.852 6.195 -11.742 1 82.94 86 PRO A N 1
ATOM 697 C CA . PRO A 1 86 ? 4.902 6.375 -12.844 1 82.94 86 PRO A CA 1
ATOM 698 C C . PRO A 1 86 ? 5.457 5.891 -14.18 1 82.94 86 PRO A C 1
ATOM 700 O O . PRO A 1 86 ? 4.688 5.539 -15.078 1 82.94 86 PRO A O 1
ATOM 703 N N . ASN A 1 87 ? 6.77 5.875 -14.328 1 80.75 87 ASN A N 1
ATOM 704 C CA . ASN A 1 87 ? 7.387 5.449 -15.586 1 80.75 87 ASN A CA 1
ATOM 705 C C . ASN A 1 87 ? 7.734 3.965 -15.555 1 80.75 87 ASN A C 1
ATOM 707 O O . ASN A 1 87 ? 8.516 3.49 -16.391 1 80.75 87 ASN A O 1
ATOM 711 N N . PHE A 1 88 ? 7.176 3.402 -14.609 1 77.38 88 PHE A N 1
ATOM 712 C CA . PHE A 1 88 ? 7.379 1.965 -14.477 1 77.38 88 PHE A CA 1
ATOM 713 C C . PHE A 1 88 ? 7.039 1.245 -15.773 1 77.38 88 PHE A C 1
ATOM 715 O O . PHE A 1 88 ? 5.965 1.456 -16.344 1 77.38 88 PHE A O 1
ATOM 722 N N . ASP A 1 89 ? 8.125 0.603 -16.234 1 71.31 89 ASP A N 1
ATOM 723 C CA . ASP A 1 89 ? 7.91 -0.216 -17.422 1 71.31 89 ASP A CA 1
ATOM 724 C C . ASP A 1 89 ? 8.023 -1.703 -17.094 1 71.31 89 ASP A C 1
ATOM 726 O O . ASP A 1 89 ? 9.109 -2.188 -16.766 1 71.31 89 ASP A O 1
ATOM 730 N N . LEU A 1 90 ? 6.918 -2.355 -16.953 1 64.88 90 LEU A N 1
ATOM 731 C CA . LEU A 1 90 ? 6.758 -3.754 -16.578 1 64.88 90 LEU A CA 1
ATOM 732 C C . LEU A 1 90 ? 7.668 -4.652 -17.406 1 64.88 90 LEU A C 1
ATOM 734 O O . LEU A 1 90 ? 8.148 -5.68 -16.922 1 64.88 90 LEU A O 1
ATOM 738 N N . LEU A 1 91 ? 7.777 -4.309 -18.578 1 58.94 91 LEU A N 1
ATOM 739 C CA . LEU A 1 91 ? 8.469 -5.16 -19.547 1 58.94 91 LEU A CA 1
ATOM 740 C C . LEU A 1 91 ? 9.977 -4.93 -19.484 1 58.94 91 LEU A C 1
ATOM 742 O O . LEU A 1 91 ? 10.758 -5.781 -19.906 1 58.94 91 LEU A O 1
ATOM 746 N N . LYS A 1 92 ? 10.375 -3.883 -19 1 61.53 92 LYS A N 1
ATOM 747 C CA . LYS A 1 92 ? 11.781 -3.533 -19.188 1 61.53 92 LYS A CA 1
ATOM 748 C C . LYS A 1 92 ? 12.516 -3.473 -17.844 1 61.53 92 LYS A C 1
ATOM 750 O O . LYS A 1 92 ? 13.734 -3.676 -17.797 1 61.53 92 LYS A O 1
ATOM 755 N N . ASP A 1 93 ? 11.75 -3.207 -16.891 1 59.38 93 ASP A N 1
ATOM 756 C CA . ASP A 1 93 ? 12.461 -2.846 -15.672 1 59.38 93 ASP A CA 1
ATOM 757 C C . ASP A 1 93 ? 12.836 -4.09 -14.867 1 59.38 93 ASP A C 1
ATOM 759 O O . ASP A 1 93 ? 12.031 -5.012 -14.727 1 59.38 93 ASP A O 1
ATOM 763 N N . ASP A 1 94 ? 14.125 -4.273 -14.742 1 63.84 94 ASP A N 1
ATOM 764 C CA . ASP A 1 94 ? 14.594 -5.277 -13.797 1 63.84 94 ASP A CA 1
ATOM 765 C C . ASP A 1 94 ? 14.164 -4.926 -12.367 1 63.84 94 ASP A C 1
ATOM 767 O O . ASP A 1 94 ? 14.75 -4.039 -11.742 1 63.84 94 ASP A O 1
ATOM 771 N N . ILE A 1 95 ? 13.047 -5.289 -12.047 1 64.44 95 ILE A N 1
ATOM 772 C CA . ILE A 1 95 ? 12.453 -4.852 -10.789 1 64.44 95 ILE A CA 1
ATOM 773 C C . ILE A 1 95 ? 12.898 -5.773 -9.656 1 64.44 95 ILE A C 1
ATOM 775 O O . ILE A 1 95 ? 12.844 -5.395 -8.484 1 64.44 95 ILE A O 1
ATOM 779 N N . VAL A 1 96 ? 13.422 -6.934 -10.07 1 66.56 96 VAL A N 1
ATOM 780 C CA . VAL A 1 96 ? 13.758 -7.871 -9 1 66.56 96 VAL A CA 1
ATOM 781 C C . VAL A 1 96 ? 15.141 -7.539 -8.438 1 66.56 96 VAL A C 1
ATOM 783 O O . VAL A 1 96 ? 16.141 -7.559 -9.164 1 66.56 96 VAL A O 1
ATOM 786 N N . THR A 1 97 ? 15.188 -6.93 -7.367 1 62.53 97 THR A N 1
ATOM 787 C CA . THR A 1 97 ? 16.422 -6.449 -6.758 1 62.53 97 THR A CA 1
ATOM 788 C C . THR A 1 97 ? 17.172 -7.586 -6.059 1 62.53 97 THR A C 1
ATOM 790 O O . THR A 1 97 ? 18.391 -7.535 -5.898 1 62.53 97 THR A O 1
ATOM 793 N N . ASN A 1 98 ? 16.391 -8.477 -5.449 1 60.03 98 ASN A N 1
ATOM 794 C CA . ASN A 1 98 ? 17.094 -9.523 -4.699 1 60.03 98 ASN A CA 1
ATOM 795 C C . ASN A 1 98 ? 16.938 -10.883 -5.367 1 60.03 98 ASN A C 1
ATOM 797 O O . ASN A 1 98 ? 15.852 -11.469 -5.371 1 60.03 98 ASN A O 1
ATOM 801 N N . THR A 1 99 ? 17.844 -11.141 -6.152 1 58.69 99 THR A N 1
ATOM 802 C CA . THR A 1 99 ? 17.938 -12.398 -6.887 1 58.69 99 THR A CA 1
ATOM 803 C C . THR A 1 99 ? 17.891 -13.586 -5.934 1 58.69 99 THR A C 1
ATOM 805 O O . THR A 1 99 ? 17.406 -14.664 -6.293 1 58.69 99 THR A O 1
ATOM 808 N N . SER A 1 100 ? 18.328 -13.289 -4.801 1 57.28 100 SER A N 1
ATOM 809 C CA . SER A 1 100 ? 18.406 -14.414 -3.873 1 57.28 100 SER A CA 1
ATOM 810 C C . SER A 1 100 ? 17.016 -14.938 -3.518 1 57.28 100 SER A C 1
ATOM 812 O O . SER A 1 100 ? 16.797 -16.141 -3.459 1 57.28 100 SER A O 1
ATOM 814 N N . SER A 1 101 ? 16.141 -14.023 -3.312 1 58.16 101 SER A N 1
ATOM 815 C CA . SER A 1 101 ? 14.789 -14.453 -2.971 1 58.16 101 SER A CA 1
ATOM 816 C C . SER A 1 101 ? 14.109 -15.148 -4.152 1 58.16 101 SER A C 1
ATOM 818 O O . SER A 1 101 ? 13.422 -16.156 -3.979 1 58.16 101 SER A O 1
ATOM 820 N N . LEU A 1 102 ? 14.375 -14.578 -5.23 1 61 102 LEU A N 1
ATOM 821 C CA . LEU A 1 102 ? 13.859 -15.211 -6.438 1 61 102 LEU A CA 1
ATOM 822 C C . LEU A 1 102 ? 14.43 -16.609 -6.609 1 61 102 LEU A C 1
ATOM 824 O O . LEU A 1 102 ? 13.703 -17.547 -6.945 1 61 102 LEU A O 1
ATOM 828 N N . ASN A 1 103 ? 15.633 -16.625 -6.418 1 60.81 103 ASN A N 1
ATOM 829 C CA . ASN A 1 103 ? 16.297 -17.922 -6.535 1 60.81 103 ASN A CA 1
ATOM 830 C C . ASN A 1 103 ? 15.719 -18.938 -5.555 1 60.81 103 ASN A C 1
ATOM 832 O O . ASN A 1 103 ? 15.562 -20.109 -5.891 1 60.81 103 ASN A O 1
ATOM 836 N N . SER A 1 104 ? 15.422 -18.406 -4.387 1 59.5 104 SER A N 1
ATOM 837 C CA . SER A 1 104 ? 14.852 -19.312 -3.395 1 59.5 104 SER A CA 1
ATOM 838 C C . SER A 1 104 ? 13.469 -19.781 -3.811 1 59.5 104 SER A C 1
ATOM 840 O O . SER A 1 104 ? 13.117 -20.953 -3.621 1 59.5 104 SER A O 1
ATOM 842 N N . ILE A 1 105 ? 12.797 -18.891 -4.34 1 60.09 105 ILE A N 1
ATOM 843 C CA . ILE A 1 105 ? 11.445 -19.219 -4.781 1 60.09 105 ILE A CA 1
ATOM 844 C C . ILE A 1 105 ? 11.508 -20.172 -5.973 1 60.09 105 ILE A C 1
ATOM 846 O O . ILE A 1 105 ? 10.797 -21.188 -6.012 1 60.09 105 ILE A O 1
ATOM 850 N N . VAL A 1 106 ? 12.328 -19.797 -6.848 1 61.62 106 VAL A N 1
ATOM 851 C CA . VAL A 1 106 ? 12.5 -20.625 -8.023 1 61.62 106 VAL A CA 1
ATOM 852 C C . VAL A 1 106 ? 12.984 -22.016 -7.605 1 61.62 106 VAL A C 1
ATOM 854 O O . VAL A 1 106 ? 12.477 -23.031 -8.102 1 61.62 106 VAL A O 1
ATOM 857 N N . LYS A 1 107 ? 13.898 -21.953 -6.758 1 60.25 107 LYS A N 1
ATOM 858 C CA . LYS A 1 107 ? 14.422 -23.234 -6.27 1 60.25 107 LYS A CA 1
ATOM 859 C C . LYS A 1 107 ? 13.32 -24.062 -5.605 1 60.25 107 LYS A C 1
ATOM 861 O O . LYS A 1 107 ? 13.227 -25.266 -5.828 1 60.25 107 LYS A O 1
ATOM 866 N N . ALA A 1 108 ? 12.641 -23.375 -4.844 1 57.22 108 ALA A N 1
ATOM 867 C CA . ALA A 1 108 ? 11.547 -24.062 -4.172 1 57.22 108 ALA A CA 1
ATOM 868 C C . ALA A 1 108 ? 10.547 -24.609 -5.184 1 57.22 108 ALA A C 1
ATOM 870 O O . ALA A 1 108 ? 10.055 -25.734 -5.035 1 57.22 108 ALA A O 1
ATOM 871 N N . LYS A 1 109 ? 10.359 -23.797 -6.117 1 62.97 109 LYS A N 1
ATOM 872 C CA . LYS A 1 109 ? 9.43 -24.219 -7.16 1 62.97 109 LYS A CA 1
ATOM 873 C C . LYS A 1 109 ? 9.984 -25.391 -7.953 1 62.97 109 LYS A C 1
ATOM 875 O O . LYS A 1 109 ? 9.25 -26.328 -8.297 1 62.97 109 LYS A O 1
ATOM 880 N N . MET A 1 110 ? 11.164 -25.25 -8.219 1 59.94 110 MET A N 1
ATOM 881 C CA . MET A 1 110 ? 11.82 -26.344 -8.914 1 59.94 110 MET A CA 1
ATOM 882 C C . MET A 1 110 ? 11.766 -27.625 -8.086 1 59.94 110 MET A C 1
ATOM 884 O O . MET A 1 110 ? 11.539 -28.719 -8.625 1 59.94 110 MET A O 1
ATOM 888 N N . LYS A 1 111 ? 11.938 -27.391 -6.844 1 57.34 111 LYS A N 1
ATOM 889 C CA . LYS A 1 111 ? 11.875 -28.547 -5.949 1 57.34 111 LYS A CA 1
ATOM 890 C C . LYS A 1 111 ? 10.469 -29.141 -5.926 1 57.34 111 LYS A C 1
ATOM 892 O O . LYS A 1 111 ? 10.312 -30.359 -5.98 1 57.34 111 LYS A O 1
ATOM 897 N N . LEU A 1 112 ? 9.602 -28.234 -5.883 1 56.56 112 LEU A N 1
ATOM 898 C CA . LEU A 1 112 ? 8.211 -28.688 -5.871 1 56.56 112 LEU A CA 1
ATOM 899 C C . LEU A 1 112 ? 7.848 -29.359 -7.188 1 56.56 112 LEU A C 1
ATOM 901 O O . LEU A 1 112 ? 7.16 -30.391 -7.199 1 56.56 112 LEU A O 1
ATOM 905 N N . LEU A 1 113 ? 8.281 -28.719 -8.234 1 58.38 113 LEU A N 1
ATOM 906 C CA . LEU A 1 113 ? 8.07 -29.312 -9.547 1 58.38 113 LEU A CA 1
ATOM 907 C C . LEU A 1 113 ? 8.711 -30.688 -9.633 1 58.38 113 LEU A C 1
ATOM 909 O O . LEU A 1 113 ? 8.117 -31.625 -10.18 1 58.38 113 LEU A O 1
ATOM 913 N N . LYS A 1 114 ? 9.828 -30.75 -9.109 1 59.5 114 LYS A N 1
ATOM 914 C CA . LYS A 1 114 ? 10.523 -32.031 -9.094 1 59.5 114 LYS A CA 1
ATOM 915 C C . LYS A 1 114 ? 9.75 -33.062 -8.266 1 59.5 114 LYS A C 1
ATOM 917 O O . LYS A 1 114 ? 9.594 -34.219 -8.688 1 59.5 114 LYS A O 1
ATOM 922 N N . GLU A 1 115 ? 9.281 -32.562 -7.211 1 58.44 115 GLU A N 1
ATOM 923 C CA . GLU A 1 115 ? 8.547 -33.469 -6.336 1 58.44 115 GLU A CA 1
ATOM 924 C C . GLU A 1 115 ? 7.242 -33.906 -6.98 1 58.44 115 GLU A C 1
ATOM 926 O O . GLU A 1 115 ? 6.871 -35.094 -6.887 1 58.44 115 GLU A O 1
ATOM 931 N N . GLU A 1 116 ? 6.668 -33 -7.605 1 58.41 116 GLU A N 1
ATOM 932 C CA . GLU A 1 116 ? 5.434 -33.344 -8.312 1 58.41 116 GLU A CA 1
ATOM 933 C C . GLU A 1 116 ? 5.699 -34.281 -9.484 1 58.41 116 GLU A C 1
ATOM 935 O O . GLU A 1 116 ? 4.934 -35.219 -9.727 1 58.41 116 GLU A O 1
ATOM 940 N N . THR A 1 117 ? 6.66 -33.906 -10.164 1 60.84 117 THR A N 1
ATOM 941 C CA . THR A 1 117 ? 7.059 -34.781 -11.273 1 60.84 117 THR A CA 1
ATOM 942 C C . THR A 1 117 ? 7.418 -36.188 -10.766 1 60.84 117 THR A C 1
ATOM 944 O O . THR A 1 117 ? 7.039 -37.188 -11.367 1 60.84 117 THR A O 1
ATOM 947 N N . ASP A 1 118 ? 8.086 -36.188 -9.664 1 59 118 ASP A N 1
ATOM 948 C CA . ASP A 1 118 ? 8.453 -37.469 -9.07 1 59 118 ASP A CA 1
ATOM 949 C C . ASP A 1 118 ? 7.211 -38.25 -8.648 1 59 118 ASP A C 1
ATOM 951 O O . ASP A 1 118 ? 7.145 -39.469 -8.836 1 59 118 ASP A O 1
ATOM 955 N N . LYS A 1 119 ? 6.336 -37.562 -8.133 1 60.25 119 LYS A N 1
ATOM 956 C CA . LYS A 1 119 ? 5.094 -38.188 -7.707 1 60.25 119 LYS A CA 1
ATOM 957 C C . LYS A 1 119 ? 4.328 -38.75 -8.906 1 60.25 119 LYS A C 1
ATOM 959 O O . LYS A 1 119 ? 3.84 -39.875 -8.867 1 60.25 119 LYS A O 1
ATOM 964 N N . ILE A 1 120 ? 4.203 -37.969 -9.922 1 60.47 120 ILE A N 1
ATOM 965 C CA . ILE A 1 120 ? 3.523 -38.375 -11.141 1 60.47 120 ILE A CA 1
ATOM 966 C C . ILE A 1 120 ? 4.246 -39.594 -11.742 1 60.47 120 ILE A C 1
ATOM 968 O O . ILE A 1 120 ? 3.611 -40.562 -12.141 1 60.47 120 ILE A O 1
ATOM 972 N N . LEU A 1 121 ? 5.547 -39.469 -11.773 1 62.31 121 LEU A N 1
ATOM 973 C CA . LEU A 1 121 ? 6.348 -40.562 -12.305 1 62.31 121 LEU A CA 1
ATOM 974 C C . LEU A 1 121 ? 6.16 -41.812 -11.461 1 62.31 121 LEU A C 1
ATOM 976 O O . LEU A 1 121 ? 6.051 -42.938 -12.008 1 62.31 121 LEU A O 1
ATOM 980 N N . ASN A 1 122 ? 6.066 -41.625 -10.203 1 63.16 122 ASN A N 1
ATOM 981 C CA . ASN A 1 122 ? 5.867 -42.75 -9.32 1 63.16 122 ASN A CA 1
ATOM 982 C C . ASN A 1 122 ? 4.477 -43.375 -9.5 1 63.16 122 ASN A C 1
ATOM 984 O O . ASN A 1 122 ? 4.328 -44.594 -9.516 1 63.16 122 ASN A O 1
ATOM 988 N N . ASP A 1 123 ? 3.543 -42.562 -9.641 1 64.38 123 ASP A N 1
ATOM 989 C CA . ASP A 1 123 ? 2.174 -43.031 -9.852 1 64.38 123 ASP A CA 1
ATOM 990 C C . ASP A 1 123 ? 2.039 -43.75 -11.195 1 64.38 123 ASP A C 1
ATOM 992 O O . ASP A 1 123 ? 1.353 -44.75 -11.297 1 64.38 123 ASP A O 1
ATOM 996 N N . THR A 1 124 ? 2.611 -43.188 -12.203 1 64.06 124 THR A N 1
ATOM 997 C CA . THR A 1 124 ? 2.609 -43.812 -13.531 1 64.06 124 THR A CA 1
ATOM 998 C C . THR A 1 124 ? 3.293 -45.188 -13.492 1 64.06 124 THR A C 1
ATOM 1000 O O . THR A 1 124 ? 2.805 -46.125 -14.094 1 64.06 124 THR A O 1
ATOM 1003 N N . ARG A 1 125 ? 4.43 -45.219 -12.773 1 61.28 125 ARG A N 1
ATOM 1004 C CA . ARG A 1 125 ? 5.133 -46.5 -12.609 1 61.28 125 ARG A CA 1
ATOM 1005 C C . ARG A 1 125 ? 4.238 -47.531 -11.945 1 61.28 125 ARG A C 1
ATOM 1007 O O . ARG A 1 125 ? 4.211 -48.688 -12.367 1 61.28 125 ARG A O 1
ATOM 1014 N N . LYS A 1 126 ? 3.498 -47.156 -11.008 1 65.19 126 LYS A N 1
ATOM 1015 C CA . LYS A 1 126 ? 2.615 -48.094 -10.305 1 65.19 126 LYS A CA 1
ATOM 1016 C C . LYS A 1 126 ? 1.481 -48.562 -11.203 1 65.19 126 LYS A C 1
ATOM 1018 O O . LYS A 1 126 ? 1.133 -49.75 -11.203 1 65.19 126 LYS A O 1
ATOM 1023 N N . ASN A 1 127 ? 0.969 -47.656 -11.93 1 64.75 127 ASN A N 1
ATOM 1024 C CA . ASN A 1 127 ? -0.129 -47.969 -12.828 1 64.75 127 ASN A CA 1
ATOM 1025 C C . ASN A 1 127 ? 0.321 -48.938 -13.922 1 64.75 127 ASN A C 1
ATOM 1027 O O . ASN A 1 127 ? -0.4 -49.875 -14.258 1 64.75 127 ASN A O 1
ATOM 1031 N N . ILE A 1 128 ? 1.435 -48.75 -14.406 1 63.5 128 ILE A N 1
ATOM 1032 C CA . ILE A 1 128 ? 1.998 -49.625 -15.438 1 63.5 128 ILE A CA 1
ATOM 1033 C C . ILE A 1 128 ? 2.273 -51 -14.859 1 63.5 128 ILE A C 1
ATOM 1035 O O . ILE A 1 128 ? 1.976 -52.031 -15.492 1 63.5 128 ILE A O 1
ATOM 1039 N N . ALA A 1 129 ? 2.729 -51.062 -13.703 1 60.34 129 ALA A N 1
ATOM 1040 C CA . ALA A 1 129 ? 2.992 -52.344 -13.023 1 60.34 129 ALA A CA 1
ATOM 1041 C C . ALA A 1 129 ? 1.704 -53.125 -12.828 1 60.34 129 ALA A C 1
ATOM 1043 O O . ALA A 1 129 ? 1.68 -54.344 -13.055 1 60.34 129 ALA A O 1
ATOM 1044 N N . GLN A 1 130 ? 0.719 -52.438 -12.5 1 64.62 130 GLN A N 1
ATOM 1045 C CA . GLN A 1 130 ? -0.57 -53.094 -12.289 1 64.62 130 GLN A CA 1
ATOM 1046 C C . GLN A 1 130 ? -1.129 -53.625 -13.602 1 64.62 130 GLN A C 1
ATOM 1048 O O . GLN A 1 130 ? -1.676 -54.719 -13.641 1 64.62 130 GLN A O 1
ATOM 1053 N N . GLN A 1 131 ? -0.935 -52.875 -14.625 1 64.69 131 GLN A N 1
ATOM 1054 C CA . GLN A 1 131 ? -1.426 -53.312 -15.938 1 64.69 131 GLN A CA 1
ATOM 1055 C C . GLN A 1 131 ? -0.68 -54.531 -16.438 1 64.69 131 GLN A C 1
ATOM 1057 O O . GLN A 1 131 ? -1.282 -55.438 -17.016 1 64.69 131 GLN A O 1
ATOM 1062 N N . ILE A 1 132 ? 0.464 -54.656 -16.172 1 63.31 132 ILE A N 1
ATOM 1063 C CA . ILE A 1 132 ? 1.284 -55.812 -16.531 1 63.31 132 ILE A CA 1
ATOM 1064 C C . ILE A 1 132 ? 0.858 -57.031 -15.727 1 63.31 132 ILE A C 1
ATOM 1066 O O . ILE A 1 132 ? 0.69 -58.125 -16.281 1 63.31 132 ILE A O 1
ATOM 1070 N N . ASP A 1 133 ? 0.641 -56.844 -14.531 1 61.97 133 ASP A N 1
ATOM 1071 C 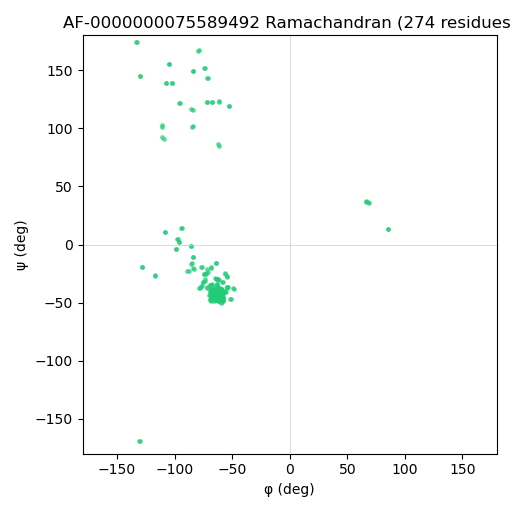CA . ASP A 1 133 ? 0.197 -57.938 -13.672 1 61.97 133 ASP A CA 1
ATOM 1072 C C . ASP A 1 133 ? -1.147 -58.469 -14.133 1 61.97 133 ASP A C 1
ATOM 1074 O O . ASP A 1 133 ? -1.336 -59.688 -14.188 1 61.97 133 ASP A O 1
ATOM 1078 N N . ASP A 1 134 ? -1.968 -57.625 -14.445 1 63.66 134 ASP A N 1
ATOM 1079 C CA . ASP A 1 134 ? -3.299 -58 -14.898 1 63.66 134 ASP A CA 1
ATOM 1080 C C . ASP A 1 134 ? -3.227 -58.781 -16.203 1 63.66 134 ASP A C 1
ATOM 1082 O O . ASP A 1 134 ? -3.957 -59.781 -16.391 1 63.66 134 ASP A O 1
ATOM 1086 N N . ALA A 1 135 ? -2.361 -58.406 -16.969 1 62.25 135 ALA A N 1
ATOM 1087 C CA . ALA A 1 135 ? -2.205 -59.031 -18.266 1 62.25 135 ALA A CA 1
ATOM 1088 C C . ALA A 1 135 ? -1.579 -60.438 -18.125 1 62.25 135 ALA A C 1
ATOM 1090 O O . ALA A 1 135 ? -1.959 -61.375 -18.828 1 62.25 135 ALA A O 1
ATOM 1091 N N . THR A 1 136 ? -0.842 -60.469 -17.172 1 65.44 136 THR A N 1
ATOM 1092 C CA . THR A 1 136 ? -0.181 -61.75 -16.938 1 65.44 136 THR A CA 1
ATOM 1093 C C . THR A 1 136 ? -1.161 -62.75 -16.344 1 65.44 136 THR A C 1
ATOM 1095 O O . THR A 1 136 ? -1.114 -63.938 -16.688 1 65.44 136 THR A O 1
ATOM 1098 N N . THR A 1 137 ? -1.989 -62.219 -15.648 1 67.56 137 THR A N 1
ATOM 1099 C CA . THR A 1 137 ? -2.977 -63.094 -15.047 1 67.56 137 THR A CA 1
ATOM 1100 C C . THR A 1 137 ? -3.969 -63.594 -16.094 1 67.56 137 THR A C 1
ATOM 1102 O O . THR A 1 137 ? -4.484 -64.688 -15.984 1 67.56 137 THR A O 1
ATOM 1105 N N . LEU A 1 138 ? -4.051 -62.781 -17.062 1 59.81 138 LEU A N 1
ATOM 1106 C CA . LEU A 1 138 ? -5.012 -63.156 -18.094 1 59.81 138 LEU A CA 1
ATOM 1107 C C . LEU A 1 138 ? -4.395 -64.125 -19.094 1 59.81 138 LEU A C 1
ATOM 1109 O O . LEU A 1 138 ? -5.109 -64.75 -19.875 1 59.81 138 LEU A O 1
ATOM 1113 N N . LEU A 1 139 ? -3.152 -64.25 -18.984 1 52.41 139 LEU A N 1
ATOM 1114 C CA . LEU A 1 139 ? -2.527 -65.312 -19.781 1 52.41 139 LEU A CA 1
ATOM 1115 C C . LEU A 1 139 ? -2.43 -66.625 -19 1 52.41 139 LEU A C 1
ATOM 1117 O O . LEU A 1 139 ? -2.625 -67.688 -19.562 1 52.41 139 LEU A O 1
ATOM 1121 N N . MET B 1 1 ? -6 -33.562 13.703 1 51.38 1 MET B N 1
ATOM 1122 C CA . MET B 1 1 ? -4.668 -33.156 14.141 1 51.38 1 MET B CA 1
ATOM 1123 C C . MET B 1 1 ? -3.906 -32.469 13.016 1 51.38 1 MET B C 1
ATOM 1125 O O . MET B 1 1 ? -3.172 -31.5 13.242 1 51.38 1 MET B O 1
ATOM 1129 N N . ALA B 1 2 ? -4 -32.969 11.805 1 55.31 2 ALA B N 1
ATOM 1130 C CA . ALA B 1 2 ? -3.326 -32.438 10.625 1 55.31 2 ALA B CA 1
ATOM 1131 C C . ALA B 1 2 ? -3.836 -31.047 10.273 1 55.31 2 ALA B C 1
ATOM 1133 O O . ALA B 1 2 ? -3.057 -30.172 9.906 1 55.31 2 ALA B O 1
ATOM 1134 N N . ASN B 1 3 ? -5.02 -30.797 10.594 1 58.44 3 ASN B N 1
ATOM 1135 C CA . ASN B 1 3 ? -5.672 -29.547 10.266 1 58.44 3 ASN B CA 1
ATOM 1136 C C . ASN B 1 3 ? -5.219 -28.406 11.188 1 58.44 3 ASN B C 1
ATOM 1138 O O . ASN B 1 3 ? -5.043 -27.281 10.742 1 58.44 3 ASN B O 1
ATOM 1142 N N . LEU B 1 4 ? -5.031 -28.922 12.391 1 57.34 4 LEU B N 1
ATOM 1143 C CA . LEU B 1 4 ? -4.566 -27.938 13.367 1 57.34 4 LEU B CA 1
ATOM 1144 C C . LEU B 1 4 ? -3.15 -27.484 13.039 1 57.34 4 LEU B C 1
ATOM 1146 O O . LEU B 1 4 ? -2.846 -26.297 13.125 1 57.34 4 LEU B O 1
ATOM 1150 N N . ASN B 1 5 ? -2.283 -28.453 12.773 1 54.47 5 ASN B N 1
ATOM 1151 C CA . ASN B 1 5 ? -0.902 -28.141 12.43 1 54.47 5 ASN B CA 1
ATOM 1152 C C . ASN B 1 5 ? -0.825 -27.25 11.188 1 54.47 5 ASN B C 1
ATOM 1154 O O . ASN B 1 5 ? -0.008 -26.328 11.133 1 54.47 5 ASN B O 1
ATOM 1158 N N . HIS B 1 6 ? -1.696 -27.641 10.273 1 56.31 6 HIS B N 1
ATOM 1159 C CA . HIS B 1 6 ? -1.771 -26.828 9.07 1 56.31 6 HIS B CA 1
ATOM 1160 C C . HIS B 1 6 ? -2.221 -25.406 9.383 1 56.31 6 HIS B C 1
ATOM 1162 O O . HIS B 1 6 ? -1.69 -24.438 8.828 1 56.31 6 HIS B O 1
ATOM 1168 N N . LYS B 1 7 ? -3.066 -25.406 10.297 1 56.16 7 LYS B N 1
ATOM 1169 C CA . LYS B 1 7 ? -3.562 -24.109 10.75 1 56.16 7 LYS B CA 1
ATOM 1170 C C . LYS B 1 7 ? -2.473 -23.328 11.477 1 56.16 7 LYS B C 1
ATOM 1172 O O . LYS B 1 7 ? -2.34 -22.125 11.289 1 56.16 7 LYS B O 1
ATOM 1177 N N . MET B 1 8 ? -1.825 -24.094 12.32 1 55.53 8 MET B N 1
ATOM 1178 C CA . MET B 1 8 ? -0.761 -23.469 13.094 1 55.53 8 MET B CA 1
ATOM 1179 C C . MET B 1 8 ? 0.373 -23 12.18 1 55.53 8 MET B C 1
ATOM 1181 O O . MET B 1 8 ? 0.967 -21.953 12.406 1 55.53 8 MET B O 1
ATOM 1185 N N . GLU B 1 9 ? 0.774 -23.797 11.336 1 52.94 9 GLU B N 1
ATOM 1186 C CA . GLU B 1 9 ? 1.812 -23.453 10.367 1 52.94 9 GLU B CA 1
ATOM 1187 C C . GLU B 1 9 ? 1.39 -22.266 9.508 1 52.94 9 GLU B C 1
ATOM 1189 O O . GLU B 1 9 ? 2.201 -21.391 9.203 1 52.94 9 GLU B O 1
ATOM 1194 N N . LEU B 1 10 ? 0.187 -22.328 9.203 1 53.75 10 LEU B N 1
ATOM 1195 C CA . LEU B 1 10 ? -0.357 -21.219 8.438 1 53.75 10 LEU B CA 1
ATOM 1196 C C . LEU B 1 10 ? -0.314 -19.922 9.25 1 53.75 10 LEU B C 1
ATOM 1198 O O . LEU B 1 10 ? -0.009 -18.859 8.711 1 53.75 10 LEU B O 1
ATOM 1202 N N . LYS B 1 11 ? -0.698 -20.234 10.43 1 54.62 11 LYS B N 1
ATOM 1203 C CA . LYS B 1 11 ? -0.655 -19.078 11.312 1 54.62 11 LYS B CA 1
ATOM 1204 C C . LYS B 1 11 ? 0.76 -18.516 11.414 1 54.62 11 LYS B C 1
ATOM 1206 O O . LYS B 1 11 ? 0.949 -17.297 11.422 1 54.62 11 LYS B O 1
ATOM 1211 N N . LYS B 1 12 ? 1.635 -19.359 11.68 1 51.84 12 LYS B N 1
ATOM 1212 C CA . LYS B 1 12 ? 3.033 -18.953 11.789 1 51.84 12 LYS B CA 1
ATOM 1213 C C . LYS B 1 12 ? 3.516 -18.312 10.492 1 51.84 12 LYS B C 1
ATOM 1215 O O . LYS B 1 12 ? 4.309 -17.359 10.531 1 51.84 12 LYS B O 1
ATOM 1220 N N . ARG B 1 13 ? 3.285 -18.906 9.516 1 49.41 13 ARG B N 1
ATOM 1221 C CA . ARG B 1 13 ? 3.645 -18.344 8.219 1 49.41 13 ARG B CA 1
ATOM 1222 C C . ARG B 1 13 ? 2.922 -17.016 7.977 1 49.41 13 ARG B C 1
ATOM 1224 O O . ARG B 1 13 ? 3.438 -16.141 7.281 1 49.41 13 ARG B O 1
ATOM 1231 N N . LYS B 1 14 ? 1.762 -17.078 8.445 1 53.03 14 LYS B N 1
ATOM 1232 C CA . LYS B 1 14 ? 0.921 -15.883 8.391 1 53.03 14 LYS B CA 1
ATOM 1233 C C . LYS B 1 14 ? 1.621 -14.688 9.031 1 53.03 14 LYS B C 1
ATOM 1235 O O . LYS B 1 14 ? 1.535 -13.562 8.523 1 53.03 14 LYS B O 1
ATOM 1240 N N . ASN B 1 15 ? 2.381 -15.055 10.156 1 54.19 15 ASN B N 1
ATOM 1241 C CA . ASN B 1 15 ? 2.994 -13.977 10.922 1 54.19 15 ASN B CA 1
ATOM 1242 C C . ASN B 1 15 ? 4.164 -13.352 10.164 1 54.19 15 ASN B C 1
ATOM 1244 O O . ASN B 1 15 ? 4.441 -12.156 10.32 1 54.19 15 ASN B O 1
ATOM 1248 N N . ILE B 1 16 ? 4.676 -14.086 9.258 1 55.91 16 ILE B N 1
ATOM 1249 C CA . ILE B 1 16 ? 5.941 -13.633 8.688 1 55.91 16 ILE B CA 1
ATOM 1250 C C . ILE B 1 16 ? 5.676 -12.719 7.492 1 55.91 16 ILE B C 1
ATOM 1252 O O . ILE B 1 16 ? 6.406 -11.75 7.266 1 55.91 16 ILE B O 1
ATOM 1256 N N . THR B 1 17 ? 4.52 -12.883 6.934 1 65 17 THR B N 1
ATOM 1257 C CA . THR B 1 17 ? 4.332 -12.133 5.699 1 65 17 THR B CA 1
ATOM 1258 C C . THR B 1 17 ? 3.354 -10.984 5.902 1 65 17 THR B C 1
ATOM 1260 O O . THR B 1 17 ? 2.986 -10.297 4.949 1 65 17 THR B O 1
ATOM 1263 N N . THR B 1 18 ? 3.1 -10.828 7.227 1 79.81 18 THR B N 1
ATOM 1264 C CA . THR B 1 18 ? 2.115 -9.781 7.48 1 79.81 18 THR B CA 1
ATOM 1265 C C . THR B 1 18 ? 2.795 -8.508 7.957 1 79.81 18 THR B C 1
ATOM 1267 O O . THR B 1 18 ? 3.838 -8.555 8.609 1 79.81 18 THR B O 1
ATOM 1270 N N . PHE B 1 19 ? 2.367 -7.418 7.504 1 85.31 19 PHE B N 1
ATOM 1271 C CA . PHE B 1 19 ? 2.836 -6.109 7.949 1 85.31 19 PHE B CA 1
ATOM 1272 C C . PHE B 1 19 ? 1.916 -5.543 9.023 1 85.31 19 PHE B C 1
ATOM 1274 O O . PHE B 1 19 ? 0.702 -5.461 8.828 1 85.31 19 PHE B O 1
ATOM 1281 N N . ASP B 1 20 ? 2.465 -5.258 10.188 1 90.25 20 ASP B N 1
ATOM 1282 C CA . ASP B 1 20 ? 1.682 -4.758 11.312 1 90.25 20 ASP B CA 1
ATOM 1283 C C . ASP B 1 20 ? 1.022 -3.422 10.969 1 90.25 20 ASP B C 1
ATOM 1285 O O . ASP B 1 20 ? 1.71 -2.438 10.688 1 90.25 20 ASP B O 1
ATOM 1289 N N . GLN B 1 21 ? -0.247 -3.35 11.078 1 93.56 21 GLN B N 1
ATOM 1290 C CA . GLN B 1 21 ? -1.01 -2.174 10.672 1 93.56 21 GLN B CA 1
ATOM 1291 C C . GLN B 1 21 ? -0.737 -0.994 11.594 1 93.56 21 GLN B C 1
ATOM 1293 O O . GLN B 1 21 ? -0.741 0.159 11.164 1 93.56 21 GLN B O 1
ATOM 1298 N N . ASN B 1 22 ? -0.535 -1.286 12.859 1 94.12 22 ASN B N 1
ATOM 1299 C CA . ASN B 1 22 ? -0.221 -0.213 13.797 1 94.12 22 ASN B CA 1
ATOM 1300 C C . ASN B 1 22 ? 1.134 0.419 13.492 1 94.12 22 ASN B C 1
ATOM 1302 O O . ASN B 1 22 ? 1.286 1.64 13.57 1 94.12 22 ASN B O 1
ATOM 1306 N N . GLU B 1 23 ? 2.053 -0.461 13.188 1 92.75 23 GLU B N 1
ATOM 1307 C CA . GLU B 1 23 ? 3.361 0.045 12.789 1 92.75 23 GLU B CA 1
ATOM 1308 C C . GLU B 1 23 ? 3.27 0.872 11.516 1 92.75 23 GLU B C 1
ATOM 1310 O O . GLU B 1 23 ? 3.881 1.938 11.406 1 92.75 23 GLU B O 1
ATOM 1315 N N . PHE B 1 24 ? 2.506 0.395 10.625 1 95.06 24 PHE B N 1
ATOM 1316 C CA . PHE B 1 24 ? 2.281 1.134 9.383 1 95.06 24 PHE B CA 1
ATOM 1317 C C . PHE B 1 24 ? 1.711 2.516 9.672 1 95.06 24 PHE B C 1
ATOM 1319 O O . PHE B 1 24 ? 2.178 3.516 9.125 1 95.06 24 PHE B O 1
ATOM 1326 N N . GLY B 1 25 ? 0.745 2.488 10.5 1 96.56 25 GLY B N 1
ATOM 1327 C CA . GLY B 1 25 ? 0.109 3.742 10.867 1 96.56 25 GLY B CA 1
ATOM 1328 C C .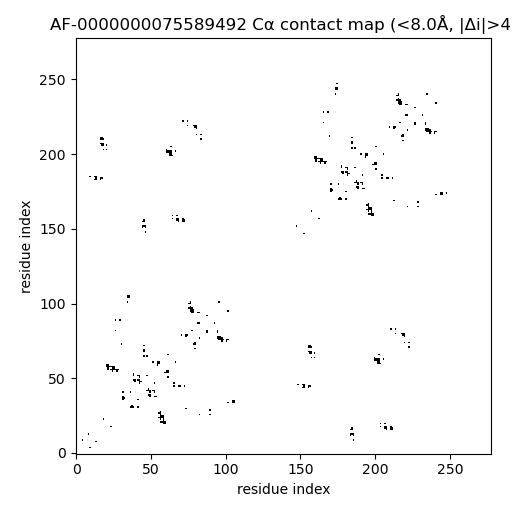 GLY B 1 25 ? 1.069 4.734 11.492 1 96.56 25 GLY B C 1
ATOM 1329 O O . GLY B 1 25 ? 1.061 5.918 11.148 1 96.56 25 GLY B O 1
ATOM 1330 N N . ARG B 1 26 ? 1.879 4.309 12.383 1 93.62 26 ARG B N 1
ATOM 1331 C CA . ARG B 1 26 ? 2.861 5.164 13.039 1 93.62 26 ARG B CA 1
ATOM 1332 C C . ARG B 1 26 ? 3.848 5.742 12.031 1 93.62 26 ARG B C 1
ATOM 1334 O O . ARG B 1 26 ? 4.219 6.914 12.117 1 93.62 26 ARG B O 1
ATOM 1341 N N . ARG B 1 27 ? 4.23 4.934 11.117 1 93.62 27 ARG B N 1
ATOM 1342 C CA . ARG B 1 27 ? 5.141 5.398 10.07 1 93.62 27 ARG B CA 1
ATOM 1343 C C . ARG B 1 27 ? 4.484 6.473 9.211 1 93.62 27 ARG B C 1
ATOM 1345 O O . ARG B 1 27 ? 5.125 7.461 8.852 1 93.62 27 ARG B O 1
ATOM 1352 N N . CYS B 1 28 ? 3.221 6.258 8.891 1 96 28 CYS B N 1
ATOM 1353 C CA . CYS B 1 28 ? 2.484 7.242 8.102 1 96 28 CYS B CA 1
ATOM 1354 C C . CYS B 1 28 ? 2.428 8.586 8.828 1 96 28 CYS B C 1
ATOM 1356 O O . CYS B 1 28 ? 2.648 9.633 8.219 1 96 28 CYS B O 1
ATOM 1358 N N . GLU B 1 29 ? 2.16 8.477 10.078 1 94.56 29 GLU B N 1
ATOM 1359 C CA . GLU B 1 29 ? 2.117 9.688 10.891 1 94.56 29 GLU B CA 1
ATOM 1360 C C . GLU B 1 29 ? 3.465 10.406 10.883 1 94.56 29 GLU B C 1
ATOM 1362 O O . GLU B 1 29 ? 3.525 11.625 10.727 1 94.56 29 GLU B O 1
ATOM 1367 N N . THR B 1 30 ? 4.48 9.68 11.062 1 90.88 30 THR B N 1
ATOM 1368 C CA . THR B 1 30 ? 5.832 10.227 11.094 1 90.88 30 THR B CA 1
ATOM 1369 C C . THR B 1 30 ? 6.156 10.93 9.781 1 90.88 30 THR B C 1
ATOM 1371 O O . THR B 1 30 ? 6.664 12.055 9.781 1 90.88 30 THR B O 1
ATOM 1374 N N . ILE B 1 31 ? 5.852 10.336 8.695 1 90.5 31 ILE B N 1
ATOM 1375 C CA . ILE B 1 31 ? 6.133 10.898 7.379 1 90.5 31 ILE B CA 1
ATOM 1376 C C . ILE B 1 31 ? 5.305 12.164 7.172 1 90.5 31 ILE B C 1
ATOM 1378 O O . ILE B 1 31 ? 5.816 13.18 6.699 1 90.5 31 ILE B O 1
ATOM 1382 N N . ARG B 1 32 ? 4.027 11.984 7.484 1 92.88 32 ARG B N 1
ATOM 1383 C CA . ARG B 1 32 ? 3.166 13.148 7.355 1 92.88 32 ARG B CA 1
ATOM 1384 C C . ARG B 1 32 ? 3.758 14.352 8.094 1 92.88 32 ARG B C 1
ATOM 1386 O O . ARG B 1 32 ? 3.818 15.453 7.543 1 92.88 32 ARG B O 1
ATOM 1393 N N . LYS B 1 33 ? 4.188 14.094 9.32 1 90.12 33 LYS B N 1
ATOM 1394 C CA . LYS B 1 33 ? 4.742 15.148 10.156 1 90.12 33 LYS B CA 1
ATOM 1395 C C . LYS B 1 33 ? 6.055 15.672 9.578 1 90.12 33 LYS B C 1
ATOM 1397 O O . LYS B 1 33 ? 6.312 16.875 9.602 1 90.12 33 LYS B O 1
ATOM 1402 N N . LYS B 1 34 ? 6.875 14.797 9.094 1 84 34 LYS B N 1
ATOM 1403 C CA . LYS B 1 34 ? 8.133 15.203 8.469 1 84 34 LYS B CA 1
ATOM 1404 C C . LYS B 1 34 ? 7.883 16.062 7.238 1 84 34 LYS B C 1
ATOM 1406 O O . LYS B 1 34 ? 8.688 16.953 6.918 1 84 34 LYS B O 1
ATOM 1411 N N . LEU B 1 35 ? 6.777 15.82 6.605 1 85.06 35 LEU B N 1
ATOM 1412 C CA . LEU B 1 35 ? 6.387 16.609 5.441 1 85.06 35 LEU B CA 1
ATOM 1413 C C . LEU B 1 35 ? 5.648 17.875 5.863 1 85.06 35 LEU B C 1
ATOM 1415 O O . LEU B 1 35 ? 5.121 18.594 5.016 1 85.06 35 LEU B O 1
ATOM 1419 N N . CYS B 1 36 ? 5.477 18 7.215 1 88.06 36 CYS B N 1
ATOM 1420 C CA . CYS B 1 36 ? 4.875 19.188 7.824 1 88.06 36 CYS B CA 1
ATOM 1421 C C . CYS B 1 36 ? 3.406 19.312 7.441 1 88.06 36 CYS B C 1
ATOM 1423 O O . CYS B 1 36 ? 2.916 20.406 7.191 1 88.06 36 CYS B O 1
ATOM 1425 N N . LEU B 1 37 ? 2.756 18.234 7.344 1 89.5 37 LEU B N 1
ATOM 1426 C CA . LEU B 1 37 ? 1.333 18.219 7.02 1 89.5 37 LEU B CA 1
ATOM 1427 C C . LEU B 1 37 ? 0.501 17.844 8.242 1 89.5 37 LEU B C 1
ATOM 1429 O O . LEU B 1 37 ? 0.89 16.969 9.023 1 89.5 37 LEU B O 1
ATOM 1433 N N . THR B 1 38 ? -0.571 18.531 8.367 1 93.19 38 THR B N 1
ATOM 1434 C CA . THR B 1 38 ? -1.59 18.078 9.305 1 93.19 38 THR B CA 1
ATOM 1435 C C . THR B 1 38 ? -2.416 16.953 8.703 1 93.19 38 THR B C 1
ATOM 1437 O O . THR B 1 38 ? -2.318 16.672 7.5 1 93.19 38 THR B O 1
ATOM 1440 N N . GLN B 1 39 ? -3.156 16.312 9.531 1 95.44 39 GLN B N 1
ATOM 1441 C CA . GLN B 1 39 ? -4.043 15.281 9.008 1 95.44 39 GLN B CA 1
ATOM 1442 C C . GLN B 1 39 ? -5.031 15.859 8 1 95.44 39 GLN B C 1
ATOM 1444 O O . GLN B 1 39 ? -5.316 15.242 6.973 1 95.44 39 GLN B O 1
ATOM 1449 N N . THR B 1 40 ? -5.543 17.031 8.336 1 94.56 40 THR B N 1
ATOM 1450 C CA . THR B 1 40 ? -6.512 17.703 7.48 1 94.56 40 THR B CA 1
ATOM 1451 C C . THR B 1 40 ? -5.891 18.062 6.133 1 94.56 40 THR B C 1
ATOM 1453 O O . THR B 1 40 ? -6.508 17.844 5.086 1 94.56 40 THR B O 1
ATOM 1456 N N . GLU B 1 41 ? -4.703 18.547 6.152 1 90.25 41 GLU B N 1
ATOM 1457 C CA . GLU B 1 41 ? -4.008 18.906 4.922 1 90.25 41 GLU B CA 1
ATOM 1458 C C . GLU B 1 41 ? -3.721 17.672 4.07 1 90.25 41 GLU B C 1
ATOM 1460 O O . GLU B 1 41 ? -3.9 17.703 2.852 1 90.25 41 GLU B O 1
ATOM 1465 N N . LEU B 1 42 ? -3.291 16.672 4.645 1 94.06 42 LEU B N 1
ATOM 1466 C CA . LEU B 1 42 ? -3.047 15.422 3.922 1 94.06 42 LEU B CA 1
ATOM 1467 C C . LEU B 1 42 ? -4.34 14.883 3.322 1 94.06 42 LEU B C 1
ATOM 1469 O O . LEU B 1 42 ? -4.352 14.414 2.182 1 94.06 42 LEU B O 1
ATOM 1473 N N . ALA B 1 43 ? -5.402 14.891 4.098 1 95.38 43 ALA B N 1
ATOM 1474 C CA . ALA B 1 43 ? -6.707 14.445 3.623 1 95.38 43 ALA B CA 1
ATOM 1475 C C . ALA B 1 43 ? -7.125 15.203 2.369 1 95.38 43 ALA B C 1
ATOM 1477 O O . ALA B 1 43 ? -7.645 14.609 1.421 1 95.38 43 ALA B O 1
ATOM 1478 N N . ARG B 1 44 ? -6.859 16.438 2.391 1 92.25 44 ARG B N 1
ATOM 1479 C CA . ARG B 1 44 ? -7.184 17.281 1.242 1 92.25 44 ARG B CA 1
ATOM 1480 C C . ARG B 1 44 ? -6.383 16.859 0.014 1 92.25 44 ARG B C 1
ATOM 1482 O O . ARG B 1 44 ? -6.934 16.75 -1.085 1 92.25 44 ARG B O 1
ATOM 1489 N N . GLU B 1 45 ? -5.113 16.641 0.2 1 88 45 GLU B N 1
ATOM 1490 C CA . GLU B 1 45 ? -4.254 16.203 -0.898 1 88 45 GLU B CA 1
ATOM 1491 C C . GLU B 1 45 ? -4.75 14.891 -1.503 1 88 45 GLU B C 1
ATOM 1493 O O . GLU B 1 45 ? -4.629 14.672 -2.709 1 88 45 GLU B O 1
ATOM 1498 N N . LEU B 1 46 ? -5.336 14.078 -0.657 1 93.69 46 LEU B N 1
ATOM 1499 C CA . LEU B 1 46 ? -5.719 12.734 -1.081 1 93.69 46 LEU B CA 1
ATOM 1500 C C . LEU B 1 46 ? -7.195 12.68 -1.447 1 93.69 46 LEU B C 1
ATOM 1502 O O . LEU B 1 46 ? -7.699 11.633 -1.858 1 93.69 46 LEU B O 1
ATOM 1506 N N . GLY B 1 47 ? -7.871 13.789 -1.254 1 93 47 GLY B N 1
ATOM 1507 C CA . GLY B 1 47 ? -9.289 13.836 -1.557 1 93 47 GLY B CA 1
ATOM 1508 C C . GLY B 1 47 ? -10.125 12.977 -0.625 1 93 47 GLY B C 1
ATOM 1509 O O . GLY B 1 47 ? -11.047 12.289 -1.066 1 93 47 GLY B O 1
ATOM 1510 N N . THR B 1 48 ? -9.75 12.938 0.539 1 95.5 48 THR B N 1
ATOM 1511 C CA . THR B 1 48 ? -10.453 12.164 1.554 1 95.5 48 THR B CA 1
ATOM 1512 C C . THR B 1 48 ? -10.719 13.008 2.797 1 95.5 48 THR B C 1
ATOM 1514 O O . THR B 1 48 ? -10.625 14.234 2.748 1 95.5 48 THR B O 1
ATOM 1517 N N . THR B 1 49 ? -11.148 12.406 3.863 1 96.69 49 THR B N 1
ATOM 1518 C CA . THR B 1 49 ? -11.461 13.141 5.086 1 96.69 49 THR B CA 1
ATOM 1519 C C . THR B 1 49 ? -10.367 12.945 6.133 1 96.69 49 THR B C 1
ATOM 1521 O O . THR B 1 49 ? -9.633 11.953 6.09 1 96.69 49 THR B O 1
ATOM 1524 N N . GLN B 1 50 ? -10.305 13.922 6.996 1 96.38 50 GLN B N 1
ATOM 1525 C CA . GLN B 1 50 ? -9.375 13.82 8.117 1 96.38 50 GLN B CA 1
ATOM 1526 C C . GLN B 1 50 ? -9.586 12.531 8.898 1 96.38 50 GLN B C 1
ATOM 1528 O O . GLN B 1 50 ? -8.625 11.914 9.359 1 96.38 50 GLN B O 1
ATOM 1533 N N . HIS B 1 51 ? -10.812 12.156 9.008 1 98.06 51 HIS B N 1
ATOM 1534 C CA . HIS B 1 51 ? -11.156 10.938 9.742 1 98.06 51 HIS B CA 1
ATOM 1535 C C . HIS B 1 51 ? -10.484 9.719 9.133 1 98.06 51 HIS B C 1
ATOM 1537 O O . HIS B 1 51 ? -9.992 8.844 9.859 1 98.06 51 HIS B O 1
ATOM 1543 N N . MET B 1 52 ? -10.445 9.617 7.844 1 97.94 52 MET B N 1
ATOM 1544 C CA . MET B 1 52 ? -9.844 8.484 7.152 1 97.94 52 MET B CA 1
ATOM 1545 C C . MET B 1 52 ? -8.336 8.43 7.383 1 97.94 52 MET B C 1
ATOM 1547 O O . MET B 1 52 ? -7.762 7.352 7.52 1 97.94 52 MET B O 1
ATOM 1551 N N . ILE B 1 53 ? -7.742 9.602 7.395 1 97.94 53 ILE B N 1
ATOM 1552 C CA . ILE B 1 53 ? -6.312 9.68 7.668 1 97.94 53 ILE B CA 1
ATOM 1553 C C . ILE B 1 53 ? -6.031 9.188 9.086 1 97.94 53 ILE B C 1
ATOM 1555 O O . ILE B 1 53 ? -5.109 8.398 9.312 1 97.94 53 ILE B O 1
ATOM 1559 N N . SER B 1 54 ? -6.805 9.656 10 1 97.88 54 SER B N 1
ATOM 1560 C CA . SER B 1 54 ? -6.668 9.227 11.383 1 97.88 54 SER B CA 1
ATOM 1561 C C . SER B 1 54 ? -6.812 7.711 11.516 1 97.88 54 SER B C 1
ATOM 1563 O O . SER B 1 54 ? -6.07 7.074 12.266 1 97.88 54 SER B O 1
ATOM 1565 N N . LYS B 1 55 ? -7.762 7.141 10.766 1 98.06 55 LYS B N 1
ATOM 1566 C CA . LYS B 1 55 ? -7.961 5.695 10.766 1 98.06 55 LYS B CA 1
ATOM 1567 C C . LYS B 1 55 ? -6.691 4.961 10.352 1 98.06 55 LYS B C 1
ATOM 1569 O O . LYS B 1 55 ? -6.277 4.008 11.008 1 98.06 55 LYS B O 1
ATOM 1574 N N . ILE B 1 56 ? -6.105 5.402 9.352 1 97.75 56 ILE B N 1
ATOM 1575 C CA . ILE B 1 56 ? -4.887 4.785 8.836 1 97.75 56 ILE B CA 1
ATOM 1576 C C . ILE B 1 56 ? -3.783 4.879 9.883 1 97.75 56 ILE B C 1
ATOM 1578 O O . ILE B 1 56 ? -3.137 3.877 10.203 1 97.75 56 ILE B O 1
ATOM 1582 N N . GLU B 1 57 ? -3.637 6.102 10.422 1 97.88 57 GLU B N 1
ATOM 1583 C CA . GLU B 1 57 ? -2.523 6.352 11.336 1 97.88 57 GLU B CA 1
ATOM 1584 C C . GLU B 1 57 ? -2.699 5.586 12.641 1 97.88 57 GLU B C 1
ATOM 1586 O O . GLU B 1 57 ? -1.729 5.359 13.367 1 97.88 57 GLU B O 1
ATOM 1591 N N . ASN B 1 58 ? -3.971 5.184 12.898 1 97.5 58 ASN B N 1
ATOM 1592 C CA . ASN B 1 58 ? -4.254 4.418 14.102 1 97.5 58 ASN B CA 1
ATOM 1593 C C . ASN B 1 58 ? -4.309 2.918 13.812 1 97.5 58 ASN B C 1
ATOM 1595 O O . ASN B 1 58 ? -4.754 2.137 14.656 1 97.5 58 ASN B O 1
ATOM 1599 N N . GLY B 1 59 ? -4.02 2.514 12.633 1 96.81 59 GLY B N 1
ATOM 1600 C CA . GLY B 1 59 ? -3.906 1.104 12.289 1 96.81 59 GLY B CA 1
ATOM 1601 C C . GLY B 1 59 ? -5.234 0.466 11.938 1 96.81 59 GLY B C 1
ATOM 1602 O O . GLY B 1 59 ? -5.359 -0.76 11.938 1 96.81 59 GLY B O 1
ATOM 1603 N N . ASN B 1 60 ? -6.273 1.276 11.711 1 97.19 60 ASN B N 1
ATOM 1604 C CA . ASN B 1 60 ? -7.582 0.748 11.328 1 97.19 60 ASN B CA 1
ATOM 1605 C C . ASN B 1 60 ? -7.668 0.496 9.828 1 97.19 60 ASN B C 1
ATOM 1607 O O . ASN B 1 60 ? -7.043 1.206 9.039 1 97.19 60 ASN B O 1
ATOM 1611 N N . PRO B 1 61 ? -8.43 -0.459 9.484 1 95.38 61 PRO B N 1
ATOM 1612 C CA . PRO B 1 61 ? -8.5 -0.824 8.07 1 95.38 61 PRO B CA 1
ATOM 1613 C C . PRO B 1 61 ? -9.234 0.218 7.23 1 95.38 61 PRO B C 1
ATOM 1615 O O . PRO B 1 61 ? -10.211 0.812 7.691 1 95.38 61 PRO B O 1
ATOM 1618 N N . VAL B 1 62 ? -8.789 0.423 6.062 1 96.81 62 VAL B N 1
ATOM 1619 C CA . VAL B 1 62 ? -9.43 1.241 5.039 1 96.81 62 VAL B CA 1
ATOM 1620 C C . VAL B 1 62 ? -9.438 0.49 3.709 1 96.81 62 VAL B C 1
ATOM 1622 O O . VAL B 1 62 ? -8.875 -0.602 3.6 1 96.81 62 VAL B O 1
ATOM 1625 N N . LEU B 1 63 ? -10.07 1.042 2.77 1 96.12 63 LEU B N 1
ATOM 1626 C CA . LEU B 1 63 ? -10.062 0.441 1.44 1 96.12 63 LEU B CA 1
ATOM 1627 C C . LEU B 1 63 ? -8.719 0.668 0.754 1 96.12 63 LEU B C 1
ATOM 1629 O O . LEU B 1 63 ? -8.078 1.707 0.95 1 96.12 63 LEU B O 1
ATOM 1633 N N . SER B 1 64 ? -8.398 -0.234 -0.096 1 95.38 64 SER B N 1
ATOM 1634 C CA . SER B 1 64 ? -7.086 -0.24 -0.728 1 95.38 64 SER B CA 1
ATOM 1635 C C . SER B 1 64 ? -6.875 1.007 -1.58 1 95.38 64 SER B C 1
ATOM 1637 O O . SER B 1 64 ? -5.754 1.5 -1.702 1 95.38 64 SER B O 1
ATOM 1639 N N . LYS B 1 65 ? -7.945 1.549 -2.129 1 94.38 65 LYS B N 1
ATOM 1640 C CA . LYS B 1 65 ? -7.82 2.73 -2.977 1 94.38 65 LYS B CA 1
ATOM 1641 C C . LYS B 1 65 ? -7.164 3.883 -2.219 1 94.38 65 LYS B C 1
ATOM 1643 O O . LYS B 1 65 ? -6.258 4.539 -2.734 1 94.38 65 LYS B O 1
ATOM 1648 N N . LEU B 1 66 ? -7.609 4.082 -1.048 1 95.62 66 LEU B N 1
ATOM 1649 C CA . LEU B 1 66 ? -7.074 5.18 -0.251 1 95.62 66 LEU B CA 1
ATOM 1650 C C . LEU B 1 66 ? -5.625 4.906 0.145 1 95.62 66 LEU B C 1
ATOM 1652 O O . LEU B 1 66 ? -4.781 5.801 0.087 1 95.62 66 LEU B O 1
ATOM 1656 N N . LEU B 1 67 ? -5.336 3.715 0.512 1 96.06 67 LEU B N 1
ATOM 1657 C CA . LEU B 1 67 ? -3.977 3.354 0.9 1 96.06 67 LEU B CA 1
ATOM 1658 C C . LEU B 1 67 ? -3.01 3.553 -0.261 1 96.06 67 LEU B C 1
ATOM 1660 O O . LEU B 1 67 ? -1.903 4.062 -0.073 1 96.06 67 LEU B O 1
ATOM 1664 N N . LEU B 1 68 ? -3.436 3.141 -1.384 1 96.06 68 LEU B N 1
ATOM 1665 C CA . LEU B 1 68 ? -2.594 3.285 -2.566 1 96.06 68 LEU B CA 1
ATOM 1666 C C . LEU B 1 68 ? -2.324 4.754 -2.865 1 96.06 68 LEU B C 1
ATOM 1668 O O . LEU B 1 68 ? -1.2 5.125 -3.215 1 96.06 68 LEU B O 1
ATOM 1672 N N . SER B 1 69 ? -3.32 5.551 -2.762 1 95 69 SER B N 1
ATOM 1673 C CA . SER B 1 69 ? -3.148 6.984 -2.977 1 95 69 SER B CA 1
ATOM 1674 C C . SER B 1 69 ? -2.16 7.578 -1.978 1 95 69 SER B C 1
ATOM 1676 O O . SER B 1 69 ? -1.33 8.414 -2.34 1 95 69 SER B O 1
ATOM 1678 N N . LEU B 1 70 ? -2.283 7.156 -0.767 1 96.5 70 LEU B N 1
ATOM 1679 C CA . LEU B 1 70 ? -1.386 7.629 0.282 1 96.5 70 LEU B CA 1
ATOM 1680 C C . LEU B 1 70 ? 0.059 7.254 -0.029 1 96.5 70 LEU B C 1
ATOM 1682 O O . LEU B 1 70 ? 0.952 8.102 0.031 1 96.5 70 LEU B O 1
ATOM 1686 N N . LEU B 1 71 ? 0.258 6.004 -0.371 1 96.06 71 LEU B N 1
ATOM 1687 C CA . LEU B 1 71 ? 1.604 5.52 -0.653 1 96.06 71 LEU B CA 1
ATOM 1688 C C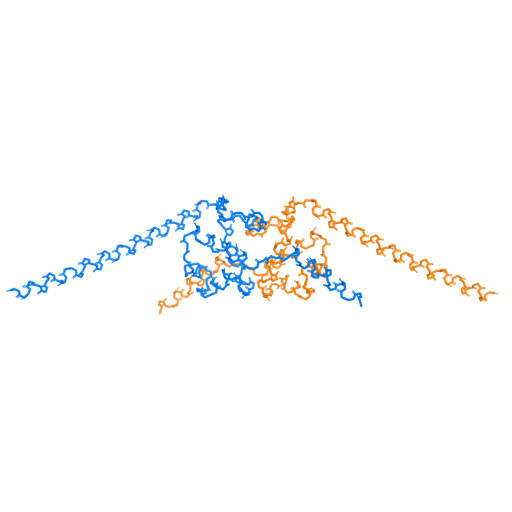 . LEU B 1 71 ? 2.182 6.203 -1.887 1 96.06 71 LEU B C 1
ATOM 1690 O O . LEU B 1 71 ? 3.371 6.523 -1.924 1 96.06 71 LEU B O 1
ATOM 1694 N N . PHE B 1 72 ? 1.353 6.398 -2.863 1 93.69 72 PHE B N 1
ATOM 1695 C CA . PHE B 1 72 ? 1.781 7.113 -4.062 1 93.69 72 PHE B CA 1
ATOM 1696 C C . PHE B 1 72 ? 2.195 8.539 -3.725 1 93.69 72 PHE B C 1
ATOM 1698 O O . PHE B 1 72 ? 3.227 9.023 -4.199 1 93.69 72 PHE B O 1
ATOM 1705 N N . PHE B 1 73 ? 1.439 9.18 -2.941 1 92.44 73 PHE B N 1
ATOM 1706 C CA . PHE B 1 73 ? 1.766 10.531 -2.494 1 92.44 73 PHE B CA 1
ATOM 1707 C C . PHE B 1 73 ? 3.105 10.547 -1.77 1 92.44 73 PHE B C 1
ATOM 1709 O O . PHE B 1 73 ? 3.965 11.383 -2.066 1 92.44 73 PHE B O 1
ATOM 1716 N N . PHE B 1 74 ? 3.309 9.633 -0.848 1 92.69 74 PHE B N 1
ATOM 1717 C CA . PHE B 1 74 ? 4.543 9.555 -0.075 1 92.69 74 PHE B CA 1
ATOM 1718 C C . PHE B 1 74 ? 5.73 9.258 -0.981 1 92.69 74 PHE B C 1
ATOM 1720 O O . PHE B 1 74 ? 6.836 9.758 -0.751 1 92.69 74 PHE B O 1
ATOM 1727 N N . SER B 1 75 ? 5.473 8.484 -2.021 1 91.12 75 SER B N 1
ATOM 1728 C CA . SER B 1 75 ? 6.555 8.031 -2.889 1 91.12 75 SER B CA 1
ATOM 1729 C C . SER B 1 75 ? 7.227 9.203 -3.598 1 91.12 75 SER B C 1
ATOM 1731 O O . SER B 1 75 ? 8.336 9.07 -4.113 1 91.12 75 SER B O 1
ATOM 1733 N N . LYS B 1 76 ? 6.609 10.289 -3.609 1 87.38 76 LYS B N 1
ATOM 1734 C CA . LYS B 1 76 ? 7.16 11.469 -4.262 1 87.38 76 LYS B CA 1
ATOM 1735 C C . LYS B 1 76 ? 8.258 12.109 -3.418 1 87.38 76 LYS B C 1
ATOM 1737 O O . LYS B 1 76 ? 9.086 12.867 -3.932 1 87.38 76 LYS B O 1
ATOM 1742 N N . SER B 1 77 ? 8.219 11.75 -2.107 1 85.5 77 SER B N 1
ATOM 1743 C CA . SER B 1 77 ? 9.156 12.43 -1.215 1 85.5 77 SER B CA 1
ATOM 1744 C C . SER B 1 77 ? 9.953 11.422 -0.388 1 85.5 77 SER B C 1
ATOM 1746 O O . SER B 1 77 ? 11 11.766 0.174 1 85.5 77 SER B O 1
ATOM 1748 N N . VAL B 1 78 ? 9.453 10.219 -0.288 1 87.31 78 VAL B N 1
ATOM 1749 C CA . VAL B 1 78 ? 10.086 9.234 0.586 1 87.31 78 VAL B CA 1
ATOM 1750 C C . VAL B 1 78 ? 10.312 7.934 -0.181 1 87.31 78 VAL B C 1
ATOM 1752 O O . VAL B 1 78 ? 9.516 7.574 -1.056 1 87.31 78 VAL B O 1
ATOM 1755 N N . SER B 1 79 ? 11.398 7.297 0.151 1 90.75 79 SER B N 1
ATOM 1756 C CA . SER B 1 79 ? 11.633 5.969 -0.407 1 90.75 79 SER B CA 1
ATOM 1757 C C . SER B 1 79 ? 10.695 4.938 0.218 1 90.75 79 SER B C 1
ATOM 1759 O O . SER B 1 79 ? 10.719 4.73 1.434 1 90.75 79 SER B O 1
ATOM 1761 N N . LEU B 1 80 ? 9.93 4.266 -0.608 1 93.25 80 LEU B N 1
ATOM 1762 C CA . LEU B 1 80 ? 9.031 3.232 -0.102 1 93.25 80 LEU B CA 1
ATOM 1763 C C . LEU B 1 80 ? 9.812 1.979 0.28 1 93.25 80 LEU B 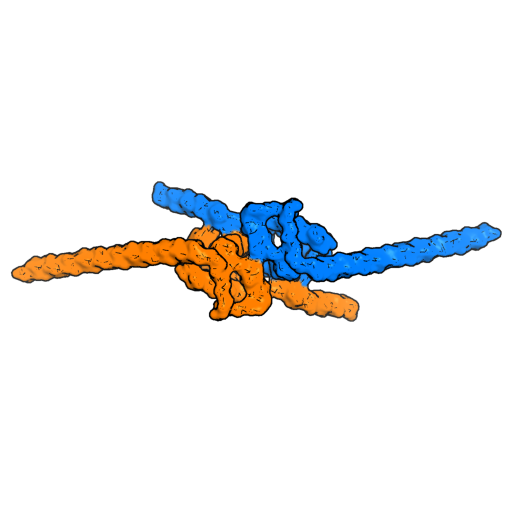C 1
ATOM 1765 O O . LEU B 1 80 ? 9.367 1.208 1.137 1 93.25 80 LEU B O 1
ATOM 1769 N N . ASP B 1 81 ? 10.961 1.786 -0.323 1 90.88 81 ASP B N 1
ATOM 1770 C CA . ASP B 1 81 ? 11.836 0.7 0.109 1 90.88 81 ASP B CA 1
ATOM 1771 C C . ASP B 1 81 ? 12.234 0.866 1.573 1 90.88 81 ASP B C 1
ATOM 1773 O O . ASP B 1 81 ? 12.188 -0.094 2.348 1 90.88 81 ASP B O 1
ATOM 1777 N N . LYS B 1 82 ? 12.539 2.072 1.892 1 88.69 82 LYS B N 1
ATOM 1778 C CA . LYS B 1 82 ? 12.898 2.359 3.277 1 88.69 82 LYS B CA 1
ATOM 1779 C C . LYS B 1 82 ? 11.672 2.295 4.188 1 88.69 82 LYS B C 1
ATOM 1781 O O . LYS B 1 82 ? 11.75 1.786 5.309 1 88.69 82 LYS B O 1
ATOM 1786 N N . PHE B 1 83 ? 10.617 2.73 3.682 1 91.75 83 PHE B N 1
ATOM 1787 C CA . PHE B 1 83 ? 9.367 2.748 4.434 1 91.75 83 PHE B CA 1
ATOM 1788 C C . PHE B 1 83 ? 8.984 1.34 4.871 1 91.75 83 PHE B C 1
ATOM 1790 O O . PHE B 1 83 ? 8.531 1.138 6 1 91.75 83 PHE B O 1
ATOM 1797 N N . PHE B 1 84 ? 9.195 0.379 4.004 1 92.19 84 PHE B N 1
ATOM 1798 C CA . PHE B 1 84 ? 8.758 -0.982 4.285 1 92.19 84 PHE B CA 1
ATOM 1799 C C . PHE B 1 84 ? 9.898 -1.808 4.871 1 92.19 84 PHE B C 1
ATOM 1801 O O . PHE B 1 84 ? 9.727 -2.996 5.152 1 92.19 84 PHE B O 1
ATOM 1808 N N . ASP B 1 85 ? 10.992 -1.16 5.055 1 88.25 85 ASP B N 1
ATOM 1809 C CA . ASP B 1 85 ? 12.117 -1.852 5.672 1 88.25 85 ASP B CA 1
ATOM 1810 C C . ASP B 1 85 ? 11.828 -2.188 7.133 1 88.25 85 ASP B C 1
ATOM 1812 O O . ASP B 1 85 ? 11.453 -1.31 7.914 1 88.25 85 ASP B O 1
ATOM 1816 N N . PRO B 1 86 ? 11.914 -3.449 7.461 1 83.12 86 PRO B N 1
ATOM 1817 C CA . PRO B 1 86 ? 11.633 -3.84 8.844 1 83.12 86 PRO B CA 1
ATOM 1818 C C . PRO B 1 86 ? 12.508 -3.109 9.859 1 83.12 86 PRO B C 1
ATOM 1820 O O . PRO B 1 86 ? 12.117 -2.963 11.023 1 83.12 86 PRO B O 1
ATOM 1823 N N . ASN B 1 87 ? 13.664 -2.654 9.438 1 81.12 87 ASN B N 1
ATOM 1824 C CA . ASN B 1 87 ? 14.578 -1.967 10.344 1 81.12 87 ASN B CA 1
ATOM 1825 C C . ASN B 1 87 ? 14.398 -0.453 10.281 1 81.12 87 ASN B C 1
ATOM 1827 O O . ASN B 1 87 ? 15.258 0.299 10.742 1 81.12 87 ASN B O 1
ATOM 1831 N N . PHE B 1 88 ? 13.352 -0.155 9.703 1 77.62 88 PHE B N 1
ATOM 1832 C CA . PHE B 1 88 ? 13.008 1.26 9.602 1 77.62 88 PHE B CA 1
ATOM 1833 C C . PHE B 1 88 ? 13.031 1.923 10.969 1 77.62 88 PHE B C 1
ATOM 1835 O O . PHE B 1 88 ? 12.414 1.423 11.914 1 77.62 88 PHE B O 1
ATOM 1842 N N . ASP B 1 89 ? 13.945 2.914 10.984 1 72 89 ASP B N 1
ATOM 1843 C CA . ASP B 1 89 ? 13.992 3.699 12.211 1 72 89 ASP B CA 1
ATOM 1844 C C . ASP B 1 89 ? 13.484 5.121 11.977 1 72 89 ASP B C 1
ATOM 1846 O O . ASP B 1 89 ? 14.109 5.898 11.25 1 72 89 ASP B O 1
ATOM 1850 N N . LEU B 1 90 ? 12.289 5.375 12.391 1 65.31 90 LEU B N 1
ATOM 1851 C CA . LEU B 1 90 ? 11.555 6.621 12.227 1 65.31 90 LEU B CA 1
ATOM 1852 C C . LEU B 1 90 ? 12.398 7.816 12.648 1 65.31 90 LEU B C 1
ATOM 1854 O O . LEU B 1 90 ? 12.281 8.898 12.078 1 65.31 90 LEU B O 1
ATOM 1858 N N . LEU B 1 91 ? 13.102 7.605 13.625 1 59.34 91 LEU B N 1
ATOM 1859 C CA . LEU B 1 91 ? 13.836 8.695 14.258 1 59.34 91 LEU B CA 1
ATOM 1860 C C . LEU B 1 91 ? 15.156 8.945 13.547 1 59.34 91 LEU B C 1
ATOM 1862 O O . LEU B 1 91 ? 15.742 10.031 13.664 1 59.34 91 LEU B O 1
ATOM 1866 N N . LYS B 1 92 ? 15.617 8.047 12.859 1 62.06 92 LYS B N 1
ATOM 1867 C CA . LYS B 1 92 ? 17 8.164 12.398 1 62.06 92 LYS B CA 1
ATOM 1868 C C . LYS B 1 92 ? 17.062 8.242 10.883 1 62.06 92 LYS B C 1
ATOM 1870 O O . LYS B 1 92 ? 18.016 8.812 10.328 1 62.06 92 LYS B O 1
ATOM 1875 N N . ASP B 1 93 ? 16.109 7.68 10.328 1 59.47 93 ASP B N 1
ATOM 1876 C CA . ASP B 1 93 ? 16.281 7.488 8.891 1 59.47 93 ASP B CA 1
ATOM 1877 C C . ASP B 1 93 ? 15.875 8.734 8.117 1 59.47 93 ASP B C 1
ATOM 1879 O O . ASP B 1 93 ? 14.844 9.344 8.406 1 59.47 93 ASP B O 1
ATOM 1883 N N . ASP B 1 94 ? 16.844 9.312 7.465 1 63.84 94 ASP B N 1
ATOM 1884 C CA . ASP B 1 94 ? 16.516 10.352 6.496 1 63.84 94 ASP B CA 1
ATOM 1885 C C . ASP B 1 94 ? 15.672 9.797 5.359 1 63.84 94 ASP B C 1
ATOM 1887 O O . ASP B 1 94 ? 16.172 9.094 4.484 1 63.84 94 ASP B O 1
ATOM 1891 N N . ILE B 1 95 ? 14.469 9.773 5.555 1 64.31 95 ILE B N 1
ATOM 1892 C CA . ILE B 1 95 ? 13.57 9.078 4.637 1 64.31 95 ILE B CA 1
ATOM 1893 C C . ILE B 1 95 ? 13.18 10.016 3.492 1 64.31 95 ILE B C 1
ATOM 1895 O O . ILE B 1 95 ? 12.758 9.555 2.43 1 64.31 95 ILE B O 1
ATOM 1899 N N . VAL B 1 96 ? 13.422 11.305 3.729 1 66.69 96 VAL B N 1
ATOM 1900 C CA . VAL B 1 96 ? 12.953 12.211 2.686 1 66.69 96 VAL B CA 1
ATOM 1901 C C . VAL B 1 96 ? 14 12.312 1.576 1 66.69 96 VAL B C 1
ATOM 1903 O O . VAL B 1 96 ? 15.141 12.703 1.822 1 66.69 96 VAL B O 1
ATOM 1906 N N . THR B 1 97 ? 13.805 11.664 0.539 1 62.41 97 THR B N 1
ATOM 1907 C CA . THR B 1 97 ? 14.75 11.562 -0.562 1 62.41 97 THR B CA 1
ATOM 1908 C C . THR B 1 97 ? 14.719 12.82 -1.426 1 62.41 97 THR B C 1
ATOM 1910 O O . THR B 1 97 ? 15.711 13.164 -2.07 1 62.41 97 THR B O 1
ATOM 1913 N N . ASN B 1 98 ? 13.516 13.359 -1.597 1 60.09 98 ASN B N 1
ATOM 1914 C CA . ASN B 1 98 ? 13.461 14.508 -2.492 1 60.09 98 ASN B CA 1
ATOM 1915 C C . ASN B 1 98 ? 13.188 15.805 -1.729 1 60.09 98 ASN B C 1
ATOM 1917 O O . ASN B 1 98 ? 12.078 16.016 -1.235 1 60.09 98 ASN B O 1
ATOM 1921 N N . THR B 1 99 ? 14.203 16.375 -1.38 1 58.78 99 THR B N 1
ATOM 1922 C CA . THR B 1 99 ? 14.203 17.641 -0.662 1 58.78 99 THR B CA 1
ATOM 1923 C C . THR B 1 99 ? 13.391 18.688 -1.421 1 58.78 99 THR B C 1
ATOM 1925 O O . THR B 1 99 ? 12.789 19.578 -0.813 1 58.78 99 THR B O 1
ATOM 1928 N N . SER B 1 100 ? 13.367 18.484 -2.648 1 57.09 100 SER B N 1
ATOM 1929 C CA . SER B 1 100 ? 12.695 19.5 -3.436 1 57.09 100 SER B CA 1
ATOM 1930 C C . SER B 1 100 ? 11.195 19.531 -3.143 1 57.09 100 SER B C 1
ATOM 1932 O O . SER B 1 100 ? 10.602 20.594 -3.01 1 57.09 100 SER B O 1
ATOM 1934 N N . SER B 1 101 ? 10.648 18.375 -3.033 1 58.16 101 SER B N 1
ATOM 1935 C CA . SER B 1 101 ? 9.211 18.328 -2.748 1 58.16 101 SER B CA 1
ATOM 1936 C C . SER B 1 101 ? 8.914 18.828 -1.343 1 58.16 101 SER B C 1
ATOM 1938 O O . SER B 1 101 ? 7.93 19.547 -1.133 1 58.16 101 SER B O 1
ATOM 1940 N N . LEU B 1 102 ? 9.766 18.453 -0.518 1 61.06 102 LEU B N 1
ATOM 1941 C CA . LEU B 1 102 ? 9.625 18.953 0.844 1 61.06 102 LEU B CA 1
ATOM 1942 C C . LEU B 1 102 ? 9.734 20.469 0.875 1 61.06 102 LEU B C 1
ATOM 1944 O O . LEU B 1 102 ? 8.945 21.141 1.553 1 61.06 102 LEU B O 1
ATOM 1948 N N . ASN B 1 103 ? 10.672 20.875 0.195 1 60.81 103 ASN B N 1
ATOM 1949 C CA . ASN B 1 103 ? 10.867 22.312 0.133 1 60.81 103 ASN B CA 1
ATOM 1950 C C . ASN B 1 103 ? 9.641 23.031 -0.434 1 60.81 103 ASN B C 1
ATOM 1952 O O . ASN B 1 103 ? 9.281 24.109 0.03 1 60.81 103 ASN B O 1
ATOM 1956 N N . SER B 1 104 ? 9.07 22.359 -1.407 1 59.5 104 SER B N 1
ATOM 1957 C CA . SER B 1 104 ? 7.879 22.969 -1.991 1 59.5 104 SER B CA 1
ATOM 1958 C C . SER B 1 104 ? 6.727 23 -0.993 1 59.5 104 SER B C 1
ATOM 1960 O O . SER B 1 104 ? 5.98 23.984 -0.926 1 59.5 104 SER B O 1
ATOM 1962 N N . ILE B 1 105 ? 6.672 21.969 -0.304 1 60.09 105 ILE B N 1
ATOM 1963 C CA . ILE B 1 105 ? 5.605 21.875 0.688 1 60.09 105 ILE B CA 1
ATOM 1964 C C . ILE B 1 105 ? 5.863 22.875 1.815 1 60.09 105 ILE B C 1
ATOM 1966 O O . ILE B 1 105 ? 4.953 23.594 2.23 1 60.09 105 ILE B O 1
ATOM 1970 N N . VAL B 1 106 ? 7.051 22.828 2.24 1 61.72 106 VAL B N 1
ATOM 1971 C CA . VAL B 1 106 ? 7.434 23.75 3.303 1 61.72 106 VAL B CA 1
ATOM 1972 C C . VAL B 1 106 ? 7.223 25.188 2.836 1 61.72 106 VAL B C 1
ATOM 1974 O O . VAL B 1 106 ? 6.684 26.016 3.578 1 61.72 106 VAL B O 1
ATOM 1977 N N . LYS B 1 107 ? 7.652 25.375 1.676 1 60.06 107 LYS B N 1
ATOM 1978 C CA . LYS B 1 107 ? 7.48 26.719 1.121 1 60.06 107 LYS B CA 1
ATOM 1979 C C . LYS B 1 107 ? 6.004 27.109 1.056 1 60.06 107 LYS B C 1
ATOM 1981 O O . LYS B 1 107 ? 5.633 28.234 1.397 1 60.06 107 LYS B O 1
ATOM 1986 N N . ALA B 1 108 ? 5.332 26.172 0.593 1 57.06 108 ALA B N 1
ATOM 1987 C CA . ALA B 1 108 ? 3.895 26.438 0.51 1 57.06 108 ALA B CA 1
ATOM 1988 C C . ALA B 1 108 ? 3.305 26.703 1.893 1 57.06 108 ALA B C 1
ATOM 1990 O O . ALA B 1 108 ? 2.467 27.594 2.057 1 57.06 108 ALA B O 1
ATOM 1991 N N . LYS B 1 109 ? 3.793 25.922 2.75 1 62.94 109 LYS B N 1
ATOM 1992 C CA . LYS B 1 109 ? 3.312 26.094 4.121 1 62.94 109 LYS B CA 1
ATOM 1993 C C . LYS B 1 10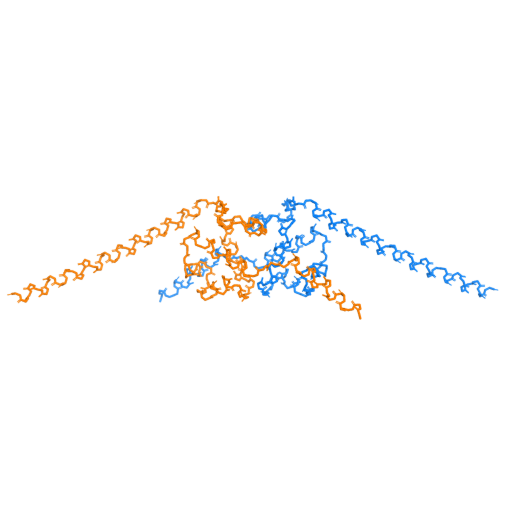9 ? 3.748 27.438 4.699 1 62.94 109 LYS B C 1
ATOM 1995 O O . LYS B 1 109 ? 2.977 28.094 5.398 1 62.94 109 LYS B O 1
ATOM 2000 N N . MET B 1 110 ? 4.918 27.688 4.422 1 59.75 110 MET B N 1
ATOM 2001 C CA . MET B 1 110 ? 5.418 28.984 4.863 1 59.75 110 MET B CA 1
ATOM 2002 C C . MET B 1 110 ? 4.605 30.125 4.25 1 59.75 110 MET B C 1
ATOM 2004 O O . MET B 1 110 ? 4.305 31.109 4.922 1 59.75 110 MET B O 1
ATOM 2008 N N . LYS B 1 111 ? 4.297 29.859 3.043 1 57.22 111 LYS B N 1
ATOM 2009 C CA . LYS B 1 111 ? 3.494 30.875 2.357 1 57.22 111 LYS B CA 1
ATOM 2010 C C . LYS B 1 111 ? 2.105 30.984 2.979 1 57.22 111 LYS B C 1
ATOM 2012 O O . LYS B 1 111 ? 1.603 32.094 3.193 1 57.22 111 LYS B O 1
ATOM 2017 N N . LEU B 1 112 ? 1.639 29.844 3.23 1 56.81 112 LEU B N 1
ATOM 2018 C CA . LEU B 1 112 ? 0.314 29.828 3.84 1 56.81 112 LEU B CA 1
ATOM 2019 C C . LEU B 1 112 ? 0.351 30.422 5.242 1 56.81 112 LEU B C 1
ATOM 2021 O O . LEU B 1 112 ? -0.553 31.172 5.625 1 56.81 112 LEU B O 1
ATOM 2025 N N . LEU B 1 113 ? 1.363 30.016 5.949 1 58.28 113 LEU B N 1
ATOM 2026 C CA . LEU B 1 113 ? 1.554 30.594 7.277 1 58.28 113 LEU B CA 1
ATOM 2027 C C . LEU B 1 113 ? 1.699 32.094 7.199 1 58.28 113 LEU B C 1
ATOM 2029 O O . LEU B 1 113 ? 1.138 32.844 8.023 1 58.28 113 LEU B O 1
ATOM 2033 N N . LYS B 1 114 ? 2.41 32.5 6.27 1 59.47 114 LYS B N 1
ATOM 2034 C CA . LYS B 1 114 ? 2.58 33.938 6.074 1 59.47 114 LYS B CA 1
ATOM 2035 C C . LYS B 1 114 ? 1.252 34.594 5.738 1 59.47 114 LYS B C 1
ATOM 2037 O O . LYS B 1 114 ? 0.929 35.656 6.281 1 59.47 114 LYS B O 1
ATOM 2042 N N . GLU B 1 115 ? 0.563 33.906 4.941 1 58.28 115 GLU B N 1
ATOM 2043 C CA . GLU B 1 115 ? -0.72 34.469 4.539 1 58.28 115 GLU B CA 1
ATOM 2044 C C . GLU B 1 115 ? -1.694 34.531 5.711 1 58.28 115 GLU B C 1
ATOM 2046 O O . GLU B 1 115 ? -2.416 35.5 5.887 1 58.28 115 GLU B O 1
ATOM 2051 N N . GLU B 1 116 ? -1.637 33.5 6.434 1 58.44 116 GLU B N 1
ATOM 2052 C CA . GLU B 1 116 ? -2.486 33.469 7.621 1 58.44 116 GLU B CA 1
ATOM 2053 C C . GLU B 1 116 ? -2.057 34.5 8.648 1 58.44 116 GLU B C 1
ATOM 2055 O O . GLU B 1 116 ? -2.898 35.156 9.258 1 58.44 116 GLU B O 1
ATOM 2060 N N . THR B 1 117 ? -0.839 34.5 8.836 1 61.16 117 THR B N 1
ATOM 2061 C CA . THR B 1 117 ? -0.303 35.531 9.734 1 61.16 117 THR B CA 1
ATOM 2062 C C . THR B 1 117 ? -0.649 36.906 9.242 1 61.16 117 THR B C 1
ATOM 2064 O O . THR B 1 117 ? -1.033 37.781 10.031 1 61.16 117 THR B O 1
ATOM 2067 N N . ASP B 1 118 ? -0.55 37.094 7.965 1 59.09 118 ASP B N 1
ATOM 2068 C CA . ASP B 1 118 ? -0.896 38.406 7.387 1 59.09 118 ASP B CA 1
ATOM 2069 C C . ASP B 1 118 ? -2.375 38.719 7.594 1 59.09 118 ASP B C 1
ATOM 2071 O O . ASP B 1 118 ? -2.734 39.844 7.898 1 59.09 118 ASP B O 1
ATOM 2075 N N . LYS B 1 119 ? -3.113 37.719 7.422 1 60.5 119 LYS B N 1
ATOM 2076 C CA . LYS B 1 119 ? -4.547 37.906 7.617 1 60.5 119 LYS B CA 1
ATOM 2077 C C . LYS B 1 119 ? -4.863 38.25 9.07 1 60.5 119 LYS B C 1
ATOM 2079 O O . LYS B 1 119 ? -5.648 39.188 9.336 1 60.5 119 LYS B O 1
ATOM 2084 N N . ILE B 1 120 ? -4.289 37.562 9.977 1 60.97 120 ILE B N 1
ATOM 2085 C CA . ILE B 1 120 ? -4.484 37.812 11.398 1 60.97 120 ILE B CA 1
ATOM 2086 C C . ILE B 1 120 ? -3.99 39.219 11.742 1 60.97 120 ILE B C 1
ATOM 2088 O O . ILE B 1 120 ? -4.672 39.969 12.445 1 60.97 120 ILE B O 1
ATOM 2092 N N . LEU B 1 121 ? -2.83 39.5 11.227 1 62.69 121 LEU B N 1
ATOM 2093 C CA . LEU B 1 121 ? -2.271 40.844 11.461 1 62.69 121 LEU B CA 1
ATOM 2094 C C . LEU B 1 121 ? -3.18 41.938 10.891 1 62.69 121 LEU B C 1
ATOM 2096 O O . LEU B 1 121 ? -3.393 42.969 11.523 1 62.69 121 LEU B O 1
ATOM 2100 N N . ASN B 1 122 ? -3.711 41.625 9.758 1 63.41 122 ASN B N 1
ATOM 2101 C CA . ASN B 1 122 ? -4.609 42.594 9.148 1 63.41 122 ASN B CA 1
ATOM 2102 C C . ASN B 1 122 ? -5.906 42.719 9.938 1 63.41 122 ASN B C 1
ATOM 2104 O O . ASN B 1 122 ? -6.402 43.844 10.125 1 63.41 122 ASN B O 1
ATOM 2108 N N . ASP B 1 123 ? -6.402 41.688 10.398 1 64.94 123 ASP B N 1
ATOM 2109 C CA . ASP B 1 123 ? -7.621 41.688 11.195 1 64.94 123 ASP B CA 1
ATOM 2110 C C . ASP B 1 123 ? -7.395 42.406 12.531 1 64.94 123 ASP B C 1
ATOM 2112 O O . ASP B 1 123 ? -8.258 43.156 12.992 1 64.94 123 ASP B O 1
ATOM 2116 N N . THR B 1 124 ? -6.305 42.156 13.18 1 64.62 124 THR B N 1
ATOM 2117 C CA . THR B 1 124 ? -5.941 42.781 14.43 1 64.62 124 THR B CA 1
ATOM 2118 C C . THR B 1 124 ? -5.797 44.312 14.234 1 64.62 124 THR B C 1
ATOM 2120 O O . THR B 1 124 ? -6.266 45.094 15.055 1 64.62 124 THR B O 1
ATOM 2123 N N . ARG B 1 125 ? -5.148 44.656 13.102 1 61.28 125 ARG B N 1
ATOM 2124 C CA . ARG B 1 125 ? -5.016 46.094 12.773 1 61.28 125 ARG B CA 1
ATOM 2125 C C . ARG B 1 125 ? -6.379 46.75 12.633 1 61.28 125 ARG B C 1
ATOM 2127 O O . ARG B 1 125 ? -6.59 47.875 13.117 1 61.28 125 ARG B O 1
ATOM 2134 N N . LYS B 1 126 ? -7.281 46.094 12.062 1 66.75 126 LYS B N 1
ATOM 2135 C CA . LYS B 1 126 ? -8.617 46.656 11.867 1 66.75 126 LYS B CA 1
ATOM 2136 C C . LYS B 1 126 ? -9.352 46.812 13.195 1 66.75 126 LYS B C 1
ATOM 2138 O O . LYS B 1 126 ? -10.016 47.812 13.438 1 66.75 126 LYS B O 1
ATOM 2143 N N . ASN B 1 127 ? -9.211 45.812 13.984 1 65.31 127 ASN B N 1
ATOM 2144 C CA . ASN B 1 127 ? -9.875 45.844 15.281 1 65.31 127 ASN B CA 1
ATOM 2145 C C . ASN B 1 127 ? -9.328 46.969 16.172 1 65.31 127 ASN B C 1
ATOM 2147 O O . ASN B 1 127 ? -10.094 47.625 16.859 1 65.31 127 ASN B O 1
ATOM 2151 N N . ILE B 1 128 ? -8.117 47.156 16.141 1 63.69 128 ILE B N 1
ATOM 2152 C CA . ILE B 1 128 ? -7.469 48.219 16.906 1 63.69 128 ILE B CA 1
ATOM 2153 C C . ILE B 1 128 ? -7.91 49.562 16.391 1 63.69 128 ILE B C 1
ATOM 2155 O O . ILE B 1 128 ? -8.211 50.469 17.188 1 63.69 128 ILE B O 1
ATOM 2159 N N . ALA B 1 129 ? -8.023 49.719 15.156 1 60.78 129 ALA B N 1
ATOM 2160 C CA . ALA B 1 129 ? -8.477 50.938 14.547 1 60.78 129 ALA B CA 1
ATOM 2161 C C . ALA B 1 129 ? -9.898 51.281 14.969 1 60.78 129 ALA B C 1
ATOM 2163 O O . ALA B 1 129 ? -10.211 52.438 15.289 1 60.78 129 ALA B O 1
ATOM 2164 N N . GLN B 1 130 ? -10.648 50.281 15.023 1 64.94 130 GLN B N 1
ATOM 2165 C CA . GLN B 1 130 ? -12.039 50.469 15.422 1 64.94 130 GLN B CA 1
ATOM 2166 C C . GLN B 1 130 ? -12.133 50.875 16.891 1 64.94 130 GLN B C 1
ATOM 2168 O O . GLN B 1 130 ? -12.922 51.75 17.25 1 64.94 130 GLN B O 1
ATOM 2173 N N . GLN B 1 131 ? -11.32 50.312 17.672 1 65.5 131 GLN B N 1
ATOM 2174 C CA . GLN B 1 131 ? -11.312 50.625 19.094 1 65.5 131 GLN B CA 1
ATOM 2175 C C . GLN B 1 131 ? -10.852 52.031 19.359 1 65.5 131 GLN B C 1
ATOM 2177 O O . GLN B 1 131 ? -11.398 52.75 20.219 1 65.5 131 GLN B O 1
ATOM 2182 N N . ILE B 1 132 ? -10.008 52.5 18.656 1 64.12 132 ILE B N 1
ATOM 2183 C CA . ILE B 1 132 ? -9.508 53.875 18.75 1 64.12 132 ILE B CA 1
ATOM 2184 C C . ILE B 1 132 ? -10.594 54.844 18.297 1 64.12 132 ILE B C 1
ATOM 2186 O O . ILE B 1 132 ? -10.836 55.875 18.953 1 64.12 132 ILE B O 1
ATOM 2190 N N . ASP B 1 133 ? -11.219 54.531 17.297 1 62.5 133 ASP B N 1
ATOM 2191 C CA . ASP B 1 133 ? -12.305 55.375 16.797 1 62.5 133 ASP B CA 1
ATOM 2192 C C . ASP B 1 133 ? -13.43 55.5 17.812 1 62.5 133 ASP B C 1
ATOM 2194 O O . ASP B 1 133 ? -13.945 56.594 18.047 1 62.5 133 ASP B O 1
ATOM 2198 N N . ASP B 1 134 ? -13.727 54.438 18.344 1 64.44 134 ASP B N 1
ATOM 2199 C CA . ASP B 1 134 ? -14.789 54.406 19.344 1 64.44 134 ASP B CA 1
ATOM 2200 C C . ASP B 1 134 ? -14.43 55.219 20.578 1 64.44 134 ASP B C 1
ATOM 2202 O O . ASP B 1 134 ? -15.281 55.938 21.125 1 64.44 134 ASP B O 1
ATOM 2206 N N . ALA B 1 135 ? -13.266 55.188 20.891 1 62.84 135 ALA B N 1
ATOM 2207 C CA . ALA B 1 135 ? -12.789 55.938 22.062 1 62.84 135 ALA B CA 1
ATOM 2208 C C . ALA B 1 135 ? -12.742 57.438 21.781 1 62.84 135 ALA B C 1
ATOM 2210 O O . ALA B 1 135 ? -13.062 58.25 22.672 1 62.84 135 ALA B O 1
ATOM 2211 N N . THR B 1 136 ? -12.539 57.656 20.625 1 66.38 136 THR B N 1
ATOM 2212 C CA . THR B 1 136 ? -12.469 59.062 20.234 1 66.38 136 THR B CA 1
ATOM 2213 C C . THR B 1 136 ? -13.867 59.688 20.188 1 66.38 136 THR B C 1
ATOM 2215 O O . THR B 1 136 ? -14.055 60.844 20.578 1 66.38 136 THR B O 1
ATOM 2218 N N . THR B 1 137 ? -14.695 58.844 19.844 1 68.69 137 THR B N 1
ATOM 2219 C CA . THR B 1 137 ? -16.062 59.344 19.781 1 68.69 137 THR B CA 1
ATOM 2220 C C . THR B 1 137 ? -16.641 59.562 21.188 1 68.69 137 THR B C 1
ATOM 2222 O O . THR B 1 137 ? -17.469 60.438 21.391 1 68.69 137 THR B O 1
ATOM 2225 N N . LEU B 1 138 ? -16.047 58.812 22.031 1 60.59 138 LEU B N 1
ATOM 2226 C CA . LEU B 1 138 ? -16.547 58.906 23.391 1 60.59 138 LEU B CA 1
ATOM 2227 C C . LEU B 1 138 ? -15.914 60.062 24.125 1 60.59 138 LEU B C 1
ATOM 2229 O O . LEU B 1 138 ? -16.406 60.5 25.172 1 60.59 138 LEU B O 1
ATOM 2233 N N . LEU B 1 139 ? -14.938 60.594 23.531 1 53.38 139 LEU B N 1
ATOM 2234 C CA . LEU B 1 139 ? -14.398 61.844 24.094 1 53.38 139 LEU B CA 1
ATOM 2235 C C . LEU B 1 139 ? -15.047 63.062 23.453 1 53.38 139 LEU B C 1
ATOM 2237 O O . LEU B 1 139 ? -15.312 64.062 24.125 1 53.38 139 LEU B O 1
#

Solvent-accessible surface area (backbone atoms only — not comparable to full-atom values): 14617 Å² total; per-residue (Å²): 111,70,64,52,51,50,45,48,51,43,49,55,46,32,59,70,32,48,56,60,46,52,60,50,7,47,51,50,47,51,50,37,49,75,56,69,40,51,55,58,56,48,13,56,56,62,64,53,47,41,67,59,45,51,34,38,38,67,33,42,80,45,51,29,64,58,53,44,18,50,50,50,52,44,51,65,29,29,47,43,51,53,67,67,32,89,81,54,43,86,88,70,52,83,47,67,71,32,59,64,52,45,48,49,43,47,46,48,46,49,49,48,49,47,49,49,49,49,49,50,52,50,51,49,52,51,52,53,53,51,52,52,51,54,51,55,70,72,101,111,69,64,54,51,50,45,48,50,45,48,54,46,33,60,70,32,48,56,60,45,51,59,51,7,47,51,51,47,52,49,37,50,75,54,70,41,51,56,58,54,48,12,56,54,63,64,53,47,41,67,58,43,51,33,40,38,66,34,43,80,45,51,30,64,59,52,44,18,51,51,52,53,44,50,66,29,28,48,43,50,54,67,67,33,89,78,55,42,86,88,71,53,83,48,66,71,32,59,64,53,43,47,50,42,46,48,48,46,50,48,48,48,47,48,49,49,49,48,51,53,51,51,52,52,51,52,51,53,50,52,51,52,53,52,54,70,71,100